Protein AF-A0A2G9ZPC0-F1 (afdb_monomer)

Solvent-accessible surface area (backbone atoms only — not comparable to full-atom values): 16181 Å² total; per-residue (Å²): 120,80,75,68,56,56,74,60,42,64,61,39,54,67,55,51,70,70,70,68,81,63,13,44,53,89,70,104,58,78,86,72,52,66,49,56,26,46,45,52,23,31,44,26,50,45,68,31,34,49,28,30,40,56,26,13,45,28,71,68,55,47,50,52,54,44,49,52,49,25,51,49,35,69,54,49,58,65,66,63,50,51,52,51,49,52,47,49,53,49,51,53,48,36,56,64,76,38,40,70,43,55,72,72,33,72,75,50,75,79,45,101,54,61,60,66,61,46,63,77,40,41,68,61,59,51,46,51,58,46,52,51,64,73,33,56,76,56,35,59,75,49,30,44,66,54,54,66,52,58,42,20,59,46,63,40,15,54,47,46,47,51,48,58,61,51,26,56,70,48,88,52,64,67,59,36,37,43,56,61,50,32,67,54,54,43,67,45,79,77,42,80,55,100,54,38,36,31,30,36,40,37,37,85,98,53,83,65,50,75,45,50,29,30,55,44,87,93,20,47,34,45,38,72,54,62,76,40,42,66,61,54,51,54,48,51,53,49,56,50,55,53,55,57,67,67,64,52,75,67,54,46,51,52,51,53,51,52,53,48,54,50,48,54,43,51,50,50,44,62,67,40,88,46,46,70,53,32,52,52,43,48,49,52,52,50,51,52,54,50,47,57,67,62,67,62,115

Secondary structure (DSSP, 8-state):
--STHHHHHHHHHHHHTTSS------SS-S---HHHHHHHHHHHHHTT-THHHHHHS-HHHHHHHHHHHHHHHHHS-HHHHHHHHHHHHHHHHHHHHTHHHHHTSGGGGGSSS-HHHHHHTHHHHHHHHHHHHHSGGG-HHHHTT--HHHHIIIIIHHHHHHHHHHHTT-SSHHHHHHHHHGGG-EEEEEEE-SSEEEEEEE-TTS--EEEEEEEETTEEEEHHHHHHHHHHHHHHHHHHHHHHT---HHHHHHHHHHHHHHHHHHHHHHH--SHHHHHHHHHHHHHHHHHHHHS--

Mean predicted aligned error: 8.62 Å

Sequence (297 aa):
MKKARFIYGSIWIIFFLLFLFVAGCSKKVPPKTADQVVKDVAQGLAAHQPQVLWGALPASYQKDIHGLVHDFAAKTDKELWNKSFALFNKVLLVLKTKKNLLMAGKMLNDAPIDAKKLSDNWDGVLGMAEVITKSELADLEKLKHLDVGKFLSGTGADLIKRLDALSKLEKDEKFATAFTQLKTVNTTVIQSQKDAATVKIEVPKEVSWEIAFVKVEEKWVPKSLADQWKTEIEKAKKELAEFSTTFTAEEKQRVLGVMTSIDGILDQMLAAKTVKELESTLGQALGMVLGMALGKG

Radius of gyration: 22.17 Å; Cα contacts (8 Å, |Δi|>4): 324; chains: 1; bounding box: 51×39×58 Å

Structure (mmCIF, N/CA/C/O backbone):
data_AF-A0A2G9ZPC0-F1
#
_entry.id   AF-A0A2G9ZPC0-F1
#
loop_
_atom_site.group_PDB
_atom_site.id
_atom_site.type_symbol
_atom_site.label_atom_id
_atom_site.label_alt_id
_atom_site.label_comp_id
_atom_site.label_asym_id
_atom_site.label_entity_id
_atom_site.label_seq_id
_atom_site.pdbx_PDB_ins_code
_atom_site.Cartn_x
_atom_site.Cartn_y
_atom_site.Cartn_z
_atom_site.occupancy
_atom_site.B_iso_or_equiv
_atom_site.auth_seq_id
_atom_site.auth_comp_id
_atom_site.auth_asym_id
_atom_site.auth_atom_id
_atom_site.pdbx_PDB_model_num
ATOM 1 N N . MET A 1 1 ? 0.842 23.922 -9.771 1.00 32.56 1 MET A N 1
ATOM 2 C CA . MET A 1 1 ? 0.981 23.263 -8.440 1.00 32.56 1 MET A CA 1
ATOM 3 C C . MET A 1 1 ? -0.204 22.394 -7.976 1.00 32.56 1 MET A C 1
ATOM 5 O O . MET A 1 1 ? 0.033 21.477 -7.202 1.00 32.56 1 MET A O 1
ATOM 9 N N . LYS A 1 2 ? -1.460 22.597 -8.421 1.00 28.55 2 LYS A N 1
ATOM 10 C CA . LYS A 1 2 ? -2.609 21.758 -7.988 1.00 28.55 2 LYS A CA 1
ATOM 11 C C . LYS A 1 2 ? -2.742 20.394 -8.699 1.00 28.55 2 LYS A C 1
ATOM 13 O O . LYS A 1 2 ? -3.321 19.483 -8.129 1.00 28.55 2 LYS A O 1
ATOM 18 N N . LYS A 1 3 ? -2.165 20.219 -9.896 1.00 30.64 3 LYS A N 1
ATOM 19 C CA . LYS A 1 3 ? -2.325 19.001 -10.725 1.00 30.64 3 LYS A CA 1
ATOM 20 C C . LYS A 1 3 ? -1.293 17.883 -10.472 1.00 30.64 3 LYS A C 1
ATOM 22 O O . LYS A 1 3 ? -1.537 16.745 -10.850 1.00 30.64 3 LYS A O 1
ATOM 27 N N . ALA A 1 4 ? -0.173 18.169 -9.800 1.00 24.25 4 ALA A N 1
ATOM 28 C CA . ALA A 1 4 ? 0.856 17.166 -9.477 1.00 24.25 4 ALA A CA 1
ATOM 29 C C . ALA A 1 4 ? 0.536 16.339 -8.213 1.00 24.25 4 ALA A C 1
ATOM 31 O O . ALA A 1 4 ? 1.099 15.267 -8.014 1.00 24.25 4 ALA A O 1
ATOM 32 N N . ARG A 1 5 ? -0.422 16.790 -7.390 1.00 27.55 5 ARG A N 1
ATOM 33 C CA . ARG A 1 5 ? -0.907 16.047 -6.214 1.00 27.55 5 ARG A CA 1
ATOM 34 C C . ARG A 1 5 ? -1.719 14.798 -6.570 1.00 27.55 5 ARG A C 1
ATOM 36 O O . ARG A 1 5 ? -1.852 13.916 -5.735 1.00 27.55 5 ARG A O 1
ATOM 43 N N . PHE A 1 6 ? -2.225 14.703 -7.797 1.00 29.56 6 PHE A N 1
ATOM 44 C CA . PHE A 1 6 ? -3.164 13.653 -8.189 1.00 29.56 6 PHE A CA 1
ATOM 45 C C . PHE A 1 6 ? -2.476 12.328 -8.552 1.00 29.56 6 PHE A C 1
ATOM 47 O O . PHE A 1 6 ? -2.961 11.268 -8.184 1.00 29.56 6 PHE A O 1
ATOM 54 N N . ILE A 1 7 ? -1.293 12.382 -9.176 1.00 27.64 7 ILE A N 1
ATOM 55 C CA . ILE A 1 7 ? -0.518 11.179 -9.544 1.00 27.64 7 ILE A CA 1
ATOM 56 C C . ILE A 1 7 ? 0.208 10.594 -8.319 1.00 27.64 7 ILE A C 1
ATOM 58 O O . ILE A 1 7 ? 0.351 9.381 -8.200 1.00 27.64 7 ILE A O 1
ATOM 62 N N . TYR A 1 8 ? 0.581 11.445 -7.357 1.00 25.97 8 TYR A N 1
ATOM 63 C CA . TYR A 1 8 ? 1.055 11.009 -6.039 1.00 25.97 8 TYR A CA 1
ATOM 64 C C . TYR A 1 8 ? -0.087 10.560 -5.109 1.00 25.97 8 TYR A C 1
ATOM 66 O O . TYR A 1 8 ? 0.150 9.762 -4.207 1.00 25.97 8 TYR A O 1
ATOM 74 N N . GLY A 1 9 ? -1.323 11.019 -5.342 1.00 24.50 9 GLY A N 1
ATOM 75 C CA . GLY A 1 9 ? -2.495 10.706 -4.518 1.00 24.50 9 GLY A CA 1
ATOM 76 C C . GLY A 1 9 ? -3.025 9.281 -4.692 1.00 24.50 9 GLY A C 1
ATOM 77 O O . GLY A 1 9 ? -3.438 8.663 -3.716 1.00 24.50 9 GLY A O 1
ATOM 78 N N . SER A 1 10 ? -2.951 8.708 -5.897 1.00 28.38 10 SER A N 1
ATOM 79 C CA . SER A 1 10 ? -3.515 7.374 -6.177 1.00 28.38 10 SER A CA 1
ATOM 80 C C . SER A 1 10 ? -2.707 6.224 -5.562 1.00 28.38 10 SER A C 1
ATOM 82 O O . SER A 1 10 ? -3.2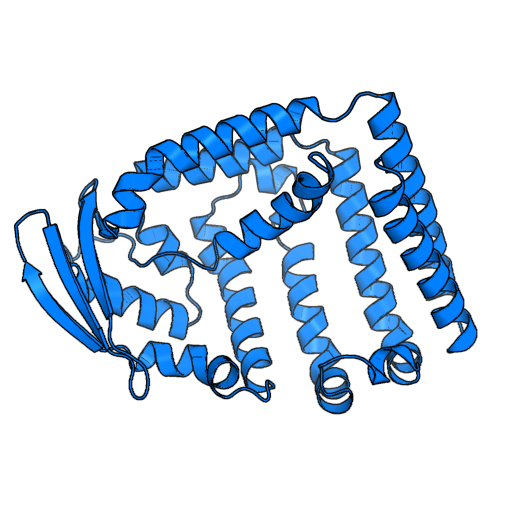78 5.223 -5.141 1.00 28.38 10 SER A O 1
ATOM 84 N N . ILE A 1 11 ? -1.382 6.377 -5.459 1.00 28.48 11 ILE A N 1
ATOM 85 C CA . ILE A 1 11 ? -0.497 5.410 -4.781 1.00 28.48 11 ILE A CA 1
ATOM 86 C C . ILE A 1 11 ? -0.555 5.608 -3.260 1.00 28.48 11 ILE A C 1
ATOM 88 O O . ILE A 1 11 ? -0.449 4.645 -2.499 1.00 28.48 11 ILE A O 1
ATOM 92 N N . TRP A 1 12 ? -0.814 6.841 -2.809 1.00 26.19 12 TRP A N 1
ATOM 93 C CA . TRP A 1 12 ? -1.047 7.125 -1.400 1.00 26.19 12 TRP A CA 1
ATOM 94 C C . TRP A 1 12 ? -2.342 6.513 -0.880 1.00 26.19 12 TRP A C 1
ATOM 96 O O . TRP A 1 12 ? -2.320 6.060 0.243 1.00 26.19 12 TRP A O 1
ATOM 106 N N . ILE A 1 13 ? -3.430 6.380 -1.644 1.00 30.58 13 ILE A N 1
ATOM 107 C CA . ILE A 1 13 ? -4.668 5.746 -1.130 1.00 30.58 13 ILE A CA 1
ATOM 108 C C . ILE A 1 13 ? -4.435 4.278 -0.713 1.00 30.58 13 ILE A C 1
ATOM 110 O O . ILE A 1 13 ? -4.971 3.833 0.301 1.00 30.58 13 ILE A O 1
ATOM 114 N N . ILE A 1 14 ? -3.560 3.554 -1.421 1.00 32.56 14 ILE A N 1
ATOM 115 C CA . ILE A 1 14 ? -3.180 2.169 -1.088 1.00 32.56 14 ILE A CA 1
ATOM 116 C C . ILE A 1 14 ? -2.245 2.125 0.138 1.00 32.56 14 ILE A C 1
ATOM 118 O O . ILE A 1 14 ? -2.363 1.227 0.969 1.00 32.56 14 ILE A O 1
ATOM 122 N N . PHE A 1 15 ? -1.362 3.120 0.298 1.00 30.48 15 PHE A N 1
ATOM 123 C CA . PHE A 1 15 ? -0.462 3.256 1.457 1.00 30.48 15 PHE A CA 1
ATOM 124 C C . PHE A 1 15 ? -1.124 3.889 2.699 1.00 30.48 15 PHE A C 1
ATOM 126 O O . PHE A 1 15 ? -0.716 3.620 3.824 1.00 30.48 15 PHE A O 1
ATOM 133 N N . PHE A 1 16 ? -2.165 4.701 2.520 1.00 30.66 16 PHE A N 1
ATOM 134 C CA . PHE A 1 16 ? -2.892 5.419 3.571 1.00 30.66 16 PHE A CA 1
ATOM 135 C C . PHE A 1 16 ? -3.957 4.524 4.212 1.00 30.66 16 PHE A C 1
ATOM 137 O O . PHE A 1 16 ? -4.174 4.605 5.418 1.00 30.66 16 PHE A O 1
ATOM 144 N N . LEU A 1 17 ? -4.514 3.567 3.452 1.00 31.84 17 LEU A N 1
ATOM 145 C CA . LEU A 1 17 ? -5.275 2.435 4.005 1.00 31.84 17 LEU A CA 1
ATOM 146 C C . LEU A 1 17 ? -4.427 1.545 4.933 1.00 31.84 17 LEU A C 1
ATOM 148 O O . LEU A 1 17 ? -4.978 0.805 5.742 1.00 31.84 17 LEU A O 1
ATOM 152 N N . LEU A 1 18 ? -3.096 1.638 4.843 1.00 31.91 18 LEU A N 1
ATOM 153 C CA . LEU A 1 18 ? -2.143 0.908 5.678 1.00 31.91 18 LEU A CA 1
ATOM 154 C C . LEU A 1 18 ? -1.808 1.635 6.993 1.00 31.91 18 LEU A C 1
ATOM 156 O O . LEU A 1 18 ? -1.194 1.023 7.863 1.00 31.91 18 LEU A O 1
ATOM 160 N N . PHE A 1 19 ? -2.211 2.904 7.168 1.00 32.91 19 PHE A N 1
ATOM 161 C CA . PHE A 1 19 ? -1.750 3.724 8.297 1.00 32.91 19 PHE A CA 1
ATOM 162 C C . PHE A 1 19 ? -2.791 4.095 9.352 1.00 32.91 19 PHE A C 1
ATOM 164 O O . PHE A 1 19 ? -2.428 4.734 10.337 1.00 32.91 19 PHE A O 1
ATOM 171 N N . LEU A 1 20 ? -4.057 3.691 9.236 1.00 34.31 20 LEU A N 1
ATOM 172 C CA . LEU A 1 20 ? -5.046 4.076 10.240 1.00 34.31 20 LEU A CA 1
ATOM 173 C C . LEU A 1 20 ? -6.111 3.003 10.508 1.00 34.31 20 LEU A C 1
ATOM 175 O O . LEU A 1 20 ? -6.934 2.672 9.662 1.00 34.31 20 LEU A O 1
ATOM 179 N N . PHE A 1 21 ? -6.122 2.604 11.784 1.00 40.12 21 PHE A N 1
ATOM 180 C CA . PHE A 1 21 ? -7.234 2.073 12.574 1.00 40.12 21 PHE A CA 1
ATOM 181 C C . PHE A 1 21 ? -7.518 0.576 12.626 1.00 40.12 21 PHE A C 1
ATOM 183 O O . PHE A 1 21 ? -7.238 -0.209 11.739 1.00 40.12 21 PHE A O 1
ATOM 190 N N . VAL A 1 22 ? -8.072 0.236 13.789 1.00 41.75 22 VAL A N 1
ATOM 191 C CA . VAL A 1 22 ? -8.018 -1.011 14.540 1.00 41.75 22 VAL A CA 1
ATOM 192 C C . VAL A 1 22 ? -9.460 -1.537 14.705 1.00 41.75 22 VAL A C 1
ATOM 194 O O . VAL A 1 22 ? -10.247 -0.920 15.409 1.00 41.75 22 VAL A O 1
ATOM 197 N N . ALA A 1 23 ? -9.771 -2.668 14.049 1.00 40.97 23 ALA A N 1
ATOM 198 C CA . ALA A 1 23 ? -10.253 -3.948 14.632 1.00 40.97 23 ALA A CA 1
ATOM 199 C C . ALA A 1 23 ? -11.648 -4.605 14.544 1.00 40.97 23 ALA A C 1
ATOM 201 O O . ALA A 1 23 ? -12.621 -4.141 15.119 1.00 40.97 23 ALA A O 1
ATOM 202 N N . GLY A 1 24 ? -11.660 -5.799 13.895 1.00 34.53 24 GLY A N 1
ATOM 203 C CA . GLY A 1 24 ? -12.395 -7.041 14.217 1.00 34.53 24 GLY A CA 1
ATOM 204 C C . GLY A 1 24 ? -13.731 -7.429 13.529 1.00 34.53 24 GLY A C 1
ATOM 205 O O . GLY A 1 24 ? -14.790 -6.944 13.926 1.00 34.53 24 GLY A O 1
ATOM 206 N N . CYS A 1 25 ? -13.732 -8.449 12.630 1.00 43.72 25 CYS A N 1
ATOM 207 C CA . CYS A 1 25 ? -14.951 -9.078 12.031 1.00 43.72 25 CYS A CA 1
ATOM 208 C C . CYS A 1 25 ? -15.668 -10.073 12.933 1.00 43.72 25 CYS A C 1
ATOM 210 O O . CYS A 1 25 ? -15.124 -10.594 13.902 1.00 43.72 25 CYS A O 1
ATOM 212 N N . SER A 1 26 ? -16.902 -10.353 12.508 1.00 38.22 26 SER A N 1
ATOM 213 C CA . SER A 1 26 ? -17.937 -11.189 13.105 1.00 38.22 26 SER A CA 1
ATOM 214 C C . SER A 1 26 ? -17.804 -12.688 12.796 1.00 38.22 26 SER A C 1
ATOM 216 O O . SER A 1 26 ? -17.763 -13.091 11.638 1.00 38.22 26 SER A O 1
ATOM 218 N N . LYS A 1 27 ? -17.910 -13.504 13.847 1.00 31.89 27 LYS A N 1
ATOM 219 C CA . LYS A 1 27 ? -18.828 -14.658 13.985 1.00 31.89 27 LYS A CA 1
ATOM 220 C C . LYS A 1 27 ? -19.353 -14.607 15.427 1.00 31.89 27 LYS A C 1
ATOM 222 O O . LYS A 1 27 ? -18.673 -14.012 16.253 1.00 31.89 27 LYS A O 1
ATOM 227 N N . LYS A 1 28 ? -20.559 -15.129 15.709 1.00 39.34 28 LYS A N 1
ATOM 228 C CA . LYS A 1 28 ? -21.269 -15.014 17.007 1.00 39.34 28 LYS A CA 1
ATOM 229 C C . LYS A 1 28 ? -20.369 -15.401 18.192 1.00 39.34 28 LYS A C 1
ATOM 231 O O . LYS A 1 28 ? -20.260 -16.561 18.564 1.00 39.34 28 LYS A O 1
ATOM 236 N N . VAL A 1 29 ? -19.732 -14.385 18.742 1.00 38.78 29 VAL A N 1
ATOM 237 C CA . VAL A 1 29 ? -18.889 -14.341 19.931 1.00 38.78 29 VAL A CA 1
ATOM 238 C C . VAL A 1 29 ? -19.564 -13.274 20.801 1.00 38.78 29 VAL A C 1
ATOM 240 O O . VAL A 1 29 ? -20.155 -12.349 20.225 1.00 38.78 29 VAL A O 1
ATOM 243 N N . PRO A 1 30 ? -19.554 -13.394 22.142 1.00 45.75 30 PRO A N 1
ATOM 244 C CA . PRO A 1 30 ? -20.021 -12.327 23.022 1.00 45.75 30 PRO A CA 1
ATOM 245 C C . PRO A 1 30 ? -19.537 -10.960 22.513 1.00 45.75 30 PRO A C 1
ATOM 247 O O . PRO A 1 30 ? -18.413 -10.893 22.001 1.00 45.75 30 PRO A O 1
ATOM 250 N N . PRO A 1 31 ? -20.362 -9.897 22.588 1.00 59.62 31 PRO A N 1
ATOM 251 C CA . PRO A 1 31 ? -19.990 -8.595 22.048 1.00 59.62 31 PRO A CA 1
ATOM 252 C C . PRO A 1 31 ? -18.630 -8.201 22.618 1.00 59.62 31 PRO A C 1
ATOM 254 O O . PRO A 1 31 ? -18.466 -8.076 23.831 1.00 59.62 31 PRO A O 1
ATOM 257 N N . LYS A 1 32 ? -17.633 -8.100 21.734 1.00 76.06 32 LYS A N 1
ATOM 258 C CA . LYS A 1 32 ? -16.259 -7.812 22.141 1.00 76.06 32 LYS A CA 1
ATOM 259 C C . LYS A 1 32 ? -16.228 -6.437 22.796 1.00 76.06 32 LYS A C 1
ATOM 261 O O . LYS A 1 32 ? -16.924 -5.526 22.353 1.00 76.06 32 LYS A O 1
ATOM 266 N N . THR A 1 33 ? -15.427 -6.280 23.838 1.00 87.38 33 THR A N 1
ATOM 267 C CA . THR A 1 33 ? -15.098 -4.969 24.402 1.00 87.38 33 THR A CA 1
ATOM 268 C C . THR A 1 33 ? -14.127 -4.233 23.472 1.00 87.38 33 THR A C 1
ATOM 270 O O . THR A 1 33 ? -13.464 -4.854 22.636 1.00 87.38 33 THR A O 1
ATOM 273 N N . ALA A 1 34 ? -14.030 -2.907 23.600 1.00 87.06 34 ALA A N 1
ATOM 274 C CA . ALA A 1 34 ? -13.127 -2.102 22.774 1.00 87.06 34 ALA A CA 1
ATOM 275 C C . ALA A 1 34 ? -11.651 -2.524 22.924 1.00 87.06 34 ALA A C 1
ATOM 277 O O . ALA A 1 34 ? -10.895 -2.508 21.957 1.00 87.06 34 ALA A O 1
ATOM 278 N N . ASP A 1 35 ? -11.236 -2.962 24.113 1.00 88.62 35 ASP A N 1
ATOM 279 C CA . ASP A 1 35 ? -9.869 -3.421 24.363 1.00 88.62 35 ASP A CA 1
ATOM 280 C C . ASP A 1 35 ? -9.587 -4.800 23.743 1.00 88.62 35 ASP A C 1
ATOM 282 O O . ASP A 1 35 ? -8.515 -5.012 23.177 1.00 88.62 35 ASP A O 1
ATOM 286 N N . GLN A 1 36 ? -10.564 -5.715 23.761 1.00 89.81 36 GLN A N 1
ATOM 287 C CA . GLN A 1 36 ? -10.435 -7.006 23.082 1.00 89.81 36 GLN A CA 1
ATOM 288 C C . GLN A 1 36 ? -10.330 -6.820 21.567 1.00 89.81 36 GLN A C 1
ATOM 290 O O . GLN A 1 36 ? -9.541 -7.485 20.905 1.00 89.81 36 GLN A O 1
ATOM 295 N N . VAL A 1 37 ? -11.094 -5.870 21.032 1.00 87.19 37 VAL A N 1
ATOM 296 C CA . VAL A 1 37 ? -11.009 -5.427 19.642 1.00 87.19 37 VAL A CA 1
ATOM 297 C C . VAL A 1 37 ? -9.572 -4.980 19.320 1.00 87.19 37 VAL A C 1
ATOM 299 O O . VAL A 1 37 ? -8.951 -5.543 18.418 1.00 87.19 37 VAL A O 1
ATOM 302 N N . VAL A 1 38 ? -8.971 -4.090 20.118 1.00 87.69 38 VAL A N 1
ATOM 303 C CA . VAL A 1 38 ? -7.564 -3.677 19.938 1.00 87.69 38 VAL A CA 1
ATOM 304 C C . VAL A 1 38 ? -6.594 -4.863 19.927 1.00 87.69 38 VAL A C 1
ATOM 306 O O . VAL A 1 38 ? -5.775 -4.978 19.008 1.00 87.69 38 VAL A O 1
ATOM 309 N N . LYS A 1 39 ? -6.707 -5.766 20.906 1.00 89.81 39 LYS A N 1
ATOM 310 C CA . LYS A 1 39 ? -5.856 -6.962 21.006 1.00 89.81 39 LYS A CA 1
ATOM 311 C C . LYS A 1 39 ? -5.978 -7.862 19.782 1.00 89.81 39 LYS A C 1
ATOM 313 O O . LYS A 1 39 ? -4.960 -8.279 19.234 1.00 89.81 39 LYS A O 1
ATOM 318 N N . ASP A 1 40 ? -7.197 -8.122 19.321 1.00 89.19 40 ASP A N 1
ATOM 319 C CA . ASP A 1 40 ? -7.451 -9.014 18.189 1.00 89.19 40 ASP A CA 1
ATOM 320 C C . ASP A 1 40 ? -6.814 -8.503 16.893 1.00 89.19 40 ASP A C 1
ATOM 322 O O . ASP A 1 40 ? -6.314 -9.297 16.096 1.00 89.19 40 ASP A O 1
ATOM 326 N N . VAL A 1 41 ? -6.791 -7.184 16.668 1.00 86.94 41 VAL A N 1
ATOM 327 C CA . VAL A 1 41 ? -6.059 -6.625 15.521 1.00 86.94 41 VAL A CA 1
ATOM 328 C C . VAL A 1 41 ? -4.576 -6.718 15.677 1.00 86.94 41 VAL A C 1
ATOM 330 O O . VAL A 1 41 ? -3.917 -7.118 14.722 1.00 86.94 41 VAL A O 1
ATOM 333 N N . ALA A 1 42 ? -4.051 -6.332 16.836 1.00 87.12 42 ALA A N 1
ATOM 334 C CA . ALA A 1 42 ? -2.617 -6.364 17.053 1.00 87.12 42 ALA A CA 1
ATOM 335 C C . ALA A 1 42 ? -2.093 -7.790 16.818 1.00 87.12 42 ALA A C 1
ATOM 337 O O . ALA A 1 42 ? -1.164 -8.001 16.039 1.00 87.12 42 ALA A O 1
ATOM 338 N N . GLN A 1 43 ? -2.790 -8.784 17.373 1.00 91.00 43 GLN A N 1
ATOM 339 C CA . GLN A 1 43 ? -2.485 -10.199 17.182 1.00 91.00 43 GLN A CA 1
ATOM 340 C C . GLN A 1 43 ? -2.707 -10.668 15.741 1.00 91.00 43 GLN A C 1
ATOM 342 O O . GLN A 1 43 ? -1.851 -11.361 15.193 1.00 91.00 43 GLN A O 1
ATOM 347 N N . GLY A 1 44 ? -3.814 -10.283 15.101 1.00 90.75 44 GLY A N 1
ATOM 348 C CA . GLY A 1 44 ? -4.100 -10.661 13.718 1.00 90.75 44 GLY A CA 1
ATOM 349 C C . GLY A 1 44 ? -3.065 -10.115 12.735 1.00 90.75 44 GLY A C 1
ATOM 350 O O . GLY A 1 44 ? -2.543 -10.862 11.912 1.00 90.75 44 GLY A O 1
ATOM 351 N N . LEU A 1 45 ? -2.686 -8.842 12.857 1.00 88.94 45 LEU A N 1
ATOM 352 C CA . LEU A 1 45 ? -1.627 -8.237 12.045 1.00 88.94 45 LEU A CA 1
ATOM 353 C C . LEU A 1 45 ? -0.266 -8.885 12.306 1.00 88.94 45 LEU A C 1
ATOM 355 O O . LEU A 1 45 ? 0.450 -9.201 11.356 1.00 88.94 45 LEU A O 1
ATOM 359 N N . ALA A 1 46 ? 0.061 -9.165 13.569 1.00 89.00 46 ALA A N 1
ATOM 360 C CA . ALA A 1 46 ? 1.267 -9.907 13.929 1.00 89.00 46 ALA A CA 1
ATOM 361 C C . ALA A 1 46 ? 1.284 -11.353 13.397 1.00 89.00 46 ALA A C 1
ATOM 363 O O . ALA A 1 46 ? 2.352 -11.957 13.282 1.00 89.00 46 ALA A O 1
ATOM 364 N N . ALA A 1 47 ? 0.110 -11.910 13.092 1.00 94.56 47 ALA A N 1
ATOM 365 C CA . ALA A 1 47 ? -0.085 -13.211 12.459 1.00 94.56 47 ALA A CA 1
ATOM 366 C C . ALA A 1 47 ? -0.279 -13.118 10.932 1.00 94.56 47 ALA A C 1
ATOM 368 O O . ALA A 1 47 ? -0.687 -14.099 10.312 1.00 94.56 47 ALA A O 1
ATOM 369 N N . HIS A 1 48 ? 0.001 -11.955 10.330 1.00 95.00 48 HIS A N 1
ATOM 370 C CA . HIS A 1 48 ? -0.141 -11.676 8.895 1.00 95.00 48 HIS A CA 1
ATOM 371 C C . HIS A 1 48 ? -1.574 -11.845 8.361 1.00 95.00 48 HIS A C 1
ATOM 373 O O . HIS A 1 48 ? -1.779 -12.275 7.230 1.00 95.00 48 HIS A O 1
ATOM 379 N N . GLN A 1 49 ? -2.579 -11.494 9.165 1.00 95.12 49 GLN A N 1
ATOM 380 C CA . GLN A 1 49 ? -4.002 -11.622 8.835 1.00 95.12 49 GLN A CA 1
ATOM 381 C C . GLN A 1 49 ? -4.689 -10.255 8.681 1.00 95.12 49 GLN A C 1
ATOM 383 O O . GLN A 1 49 ? -5.563 -9.932 9.481 1.00 95.12 49 GLN A O 1
ATOM 388 N N . PRO A 1 50 ? -4.368 -9.419 7.678 1.00 92.06 50 PRO A N 1
ATOM 389 C CA . PRO A 1 50 ? -4.917 -8.059 7.587 1.00 92.06 50 PRO A CA 1
ATOM 390 C C . PRO A 1 50 ? -6.438 -7.978 7.445 1.00 92.06 50 PRO A C 1
ATOM 392 O O . PRO A 1 50 ? -7.026 -6.942 7.747 1.00 92.06 50 PRO A O 1
ATOM 395 N N . GLN A 1 51 ? -7.113 -9.061 7.057 1.00 92.62 51 GLN A N 1
ATOM 396 C CA . GLN A 1 51 ? -8.574 -9.133 7.039 1.00 92.62 51 GLN A CA 1
ATOM 397 C C . GLN A 1 51 ? -9.217 -8.893 8.416 1.00 92.62 51 GLN A C 1
ATOM 399 O O . GLN A 1 51 ? -10.405 -8.572 8.482 1.00 92.62 51 GLN A O 1
ATOM 404 N N . VAL A 1 52 ? -8.461 -9.000 9.520 1.00 88.44 52 VAL A N 1
ATOM 405 C CA . VAL A 1 52 ? -8.960 -8.593 10.843 1.00 88.44 52 VAL A CA 1
ATOM 406 C C . VAL A 1 52 ? -9.322 -7.105 10.891 1.00 88.44 52 VAL A C 1
ATOM 408 O O . VAL A 1 52 ? -10.244 -6.742 11.622 1.00 88.44 52 VAL A O 1
ATOM 411 N N . LEU A 1 53 ? -8.659 -6.260 10.087 1.00 85.19 53 LEU A N 1
ATOM 412 C CA . LEU A 1 53 ? -8.967 -4.834 9.941 1.00 85.19 53 LEU A CA 1
ATOM 413 C C . LEU A 1 53 ? -10.259 -4.628 9.169 1.00 85.19 53 LEU A C 1
ATOM 415 O O . LEU A 1 53 ? -11.145 -3.936 9.645 1.00 85.19 53 LEU A O 1
ATOM 419 N N . TRP A 1 54 ? -10.401 -5.279 8.013 1.00 92.06 54 TRP A N 1
ATOM 420 C CA . TRP A 1 54 ? -11.642 -5.226 7.237 1.00 92.06 54 TRP A CA 1
ATOM 421 C C . TRP A 1 54 ? -12.839 -5.586 8.094 1.00 92.06 54 TRP A C 1
ATOM 423 O O . TRP A 1 54 ? -13.873 -4.924 8.112 1.00 92.06 54 TRP A O 1
ATOM 433 N N . GLY A 1 55 ? -12.638 -6.635 8.873 1.00 89.81 55 GLY A N 1
ATOM 434 C CA . GLY A 1 55 ? -13.648 -7.122 9.749 1.00 89.81 55 GLY A CA 1
ATOM 435 C C . GLY A 1 55 ? -14.150 -6.141 10.793 1.00 89.81 55 GLY A C 1
ATOM 436 O O . GLY A 1 55 ? -15.312 -6.209 11.197 1.00 89.81 55 GLY A O 1
ATOM 437 N N . ALA A 1 56 ? -13.259 -5.262 11.240 1.00 87.81 56 ALA A N 1
ATOM 438 C CA . ALA A 1 56 ? -13.540 -4.233 12.229 1.00 87.81 56 ALA A CA 1
ATOM 439 C C . ALA A 1 56 ? -14.721 -3.383 11.907 1.00 87.81 56 ALA A C 1
ATOM 441 O O . ALA A 1 56 ? -15.424 -2.888 12.783 1.00 87.81 56 ALA A O 1
ATOM 442 N N . LEU A 1 57 ? -14.828 -3.144 10.615 1.00 90.62 57 LEU A N 1
ATOM 443 C CA . LEU A 1 57 ? -15.581 -2.045 10.125 1.00 90.62 57 LEU A CA 1
ATOM 444 C C . LEU A 1 57 ? -17.065 -2.395 10.253 1.00 90.62 57 LEU A C 1
ATOM 446 O O . LEU A 1 57 ? -17.459 -3.542 9.997 1.00 90.62 57 LEU A O 1
ATOM 450 N N . PRO A 1 58 ? -17.887 -1.412 10.646 1.00 95.94 58 PRO A N 1
ATOM 451 C CA . PRO A 1 58 ? -19.325 -1.458 10.444 1.00 95.94 58 PRO A CA 1
ATOM 452 C C . PRO A 1 58 ? -19.664 -1.911 9.020 1.00 95.94 58 PRO A C 1
ATOM 454 O O . PRO A 1 58 ? -18.912 -1.655 8.073 1.00 95.94 58 PRO A O 1
ATOM 457 N N . ALA A 1 59 ? -20.810 -2.560 8.845 1.00 96.88 59 ALA A N 1
ATOM 458 C CA . ALA A 1 59 ? -21.245 -3.021 7.532 1.00 96.88 59 ALA A CA 1
ATOM 459 C C . ALA A 1 59 ? -21.428 -1.843 6.559 1.00 96.88 59 ALA A C 1
ATOM 461 O O . ALA A 1 59 ? -21.095 -1.965 5.378 1.00 96.88 59 ALA A O 1
ATOM 462 N N . SER A 1 60 ? -21.887 -0.686 7.048 1.00 97.12 60 SER A N 1
ATOM 463 C CA . SER A 1 60 ? -21.932 0.545 6.246 1.00 97.12 60 SER A CA 1
ATOM 464 C C . SER A 1 60 ? -20.551 0.993 5.771 1.00 97.12 60 SER A C 1
ATOM 466 O O . SER A 1 60 ? -20.400 1.366 4.610 1.00 97.12 60 SER A O 1
ATOM 468 N N . TYR A 1 61 ? -19.528 0.890 6.619 1.00 97.25 61 TYR A N 1
ATOM 469 C CA . TYR A 1 61 ? -18.170 1.333 6.298 1.00 97.25 61 TYR A CA 1
ATOM 470 C C . TYR A 1 61 ? -17.525 0.396 5.272 1.00 97.25 61 TYR A C 1
ATOM 472 O O . TYR A 1 61 ? -16.907 0.838 4.305 1.00 97.25 61 TYR A O 1
ATOM 480 N N . GLN A 1 62 ? -17.738 -0.913 5.433 1.00 96.50 62 GLN A N 1
ATOM 481 C CA . GLN A 1 62 ? -17.352 -1.910 4.434 1.00 96.50 62 GLN A CA 1
ATOM 482 C C . GLN A 1 62 ? -18.018 -1.627 3.082 1.00 96.50 62 GLN A C 1
ATOM 484 O O . GLN A 1 62 ? -17.352 -1.612 2.047 1.00 96.50 62 GLN A O 1
ATOM 489 N N . LYS A 1 63 ? -19.325 -1.341 3.086 1.00 97.50 63 LYS A N 1
ATOM 490 C CA . LYS A 1 63 ? -20.070 -1.001 1.870 1.00 97.50 63 LYS A CA 1
ATOM 491 C C . LYS A 1 63 ? -19.522 0.256 1.191 1.00 97.50 63 LYS A C 1
ATOM 493 O O . LYS A 1 63 ? -19.400 0.263 -0.031 1.00 97.50 63 LYS A O 1
ATOM 498 N N . ASP A 1 64 ? -19.183 1.292 1.955 1.00 96.88 64 ASP A N 1
ATOM 499 C CA . ASP A 1 64 ? -18.587 2.516 1.412 1.00 96.88 64 ASP A CA 1
ATOM 500 C C . ASP A 1 64 ? -17.239 2.243 0.729 1.00 96.88 64 ASP A C 1
ATOM 502 O O . ASP A 1 64 ? -17.030 2.695 -0.397 1.00 96.88 64 ASP A O 1
ATOM 506 N N . ILE A 1 65 ? -16.348 1.465 1.358 1.00 95.75 65 ILE A N 1
ATOM 507 C CA . ILE A 1 65 ? -15.052 1.108 0.757 1.00 95.75 65 ILE A CA 1
ATOM 508 C C . ILE A 1 65 ? -15.242 0.252 -0.501 1.00 95.75 65 ILE A C 1
ATOM 510 O O . ILE A 1 65 ? -14.600 0.520 -1.515 1.00 95.75 65 ILE A O 1
ATOM 514 N N . HIS A 1 66 ? -16.112 -0.767 -0.465 1.00 94.56 66 HIS A N 1
ATOM 515 C CA . HIS A 1 66 ? -16.425 -1.572 -1.656 1.00 94.56 66 HIS A CA 1
ATOM 516 C C . HIS A 1 66 ? -16.929 -0.694 -2.796 1.00 94.56 66 HIS A C 1
ATOM 518 O O . HIS A 1 66 ? -16.404 -0.787 -3.902 1.00 94.56 66 HIS A O 1
ATOM 524 N N . GLY A 1 67 ? -17.873 0.205 -2.504 1.00 94.31 67 GLY A N 1
ATOM 525 C CA . GLY A 1 67 ? -18.389 1.160 -3.478 1.00 94.31 67 GLY A CA 1
ATOM 526 C C . GLY A 1 67 ? -17.280 2.007 -4.100 1.00 94.31 67 GLY A C 1
ATOM 527 O O . GLY A 1 67 ? -17.192 2.080 -5.317 1.00 94.31 67 GLY A O 1
ATOM 528 N N . LEU A 1 68 ? -16.378 2.569 -3.288 1.00 94.06 68 LEU A N 1
ATOM 529 C CA . LEU A 1 68 ? -15.244 3.359 -3.786 1.00 94.06 68 LEU A CA 1
ATOM 530 C C . LEU A 1 68 ? -14.314 2.559 -4.710 1.00 94.06 68 LEU A C 1
ATOM 532 O O . LEU A 1 68 ? -13.917 3.060 -5.762 1.00 94.06 68 LEU A O 1
ATOM 536 N N . VAL A 1 69 ? -13.964 1.325 -4.334 1.00 92.50 69 VAL A N 1
ATOM 537 C CA . VAL A 1 69 ? -13.080 0.463 -5.137 1.00 92.50 69 VAL A CA 1
ATOM 538 C C . VAL A 1 69 ? -13.743 0.085 -6.462 1.00 92.50 69 VAL A C 1
ATOM 540 O O . VAL A 1 69 ? -13.113 0.181 -7.518 1.00 92.50 69 VAL A O 1
ATOM 543 N N . HIS A 1 70 ? -15.016 -0.314 -6.427 1.00 94.62 70 HIS A N 1
ATOM 544 C CA . HIS A 1 70 ? -15.761 -0.699 -7.627 1.00 94.62 70 HIS A CA 1
ATOM 545 C C . HIS A 1 70 ? -16.001 0.499 -8.546 1.00 94.62 70 HIS A C 1
ATOM 547 O O . HIS A 1 70 ? -15.789 0.385 -9.753 1.00 94.62 70 HIS A O 1
ATOM 553 N N . ASP A 1 71 ? -16.346 1.662 -7.989 1.00 90.94 71 ASP A N 1
ATOM 554 C CA . ASP A 1 71 ? -16.507 2.906 -8.745 1.00 90.94 71 ASP A CA 1
ATOM 555 C C . ASP A 1 71 ? -15.193 3.315 -9.419 1.00 90.94 71 ASP A C 1
ATOM 557 O O . ASP A 1 71 ? -15.195 3.734 -10.578 1.00 90.94 71 ASP A O 1
ATOM 561 N N . PHE A 1 72 ? -14.058 3.168 -8.727 1.00 90.81 72 PHE A N 1
ATOM 562 C CA . PHE A 1 72 ? -12.743 3.434 -9.305 1.00 90.81 72 PHE A CA 1
ATOM 563 C C . PHE A 1 72 ? -12.452 2.528 -10.493 1.00 90.81 72 PHE A C 1
ATOM 565 O O . PHE A 1 72 ? -12.083 3.012 -11.566 1.00 90.81 72 PHE A O 1
ATOM 572 N N . ALA A 1 73 ? -12.678 1.229 -10.335 1.00 90.75 73 ALA A N 1
ATOM 573 C CA . ALA A 1 73 ? -12.476 0.268 -11.405 1.00 90.75 73 ALA A CA 1
ATOM 574 C C . ALA A 1 73 ? -13.408 0.528 -12.601 1.00 90.75 73 ALA A C 1
ATOM 576 O O . ALA A 1 73 ? -12.990 0.434 -13.753 1.00 90.75 73 ALA A O 1
ATOM 577 N N . ALA A 1 74 ? -14.666 0.896 -12.344 1.00 91.00 74 ALA A N 1
ATOM 578 C CA . ALA A 1 74 ? -15.641 1.204 -13.386 1.00 91.00 74 ALA A CA 1
ATOM 579 C C . ALA A 1 74 ? -15.273 2.464 -14.185 1.00 91.00 74 ALA A C 1
ATOM 581 O O . ALA A 1 74 ? -15.535 2.535 -15.384 1.00 91.00 74 ALA A O 1
ATOM 582 N N . LYS A 1 75 ? -14.656 3.446 -13.524 1.00 88.50 75 LYS A N 1
ATOM 583 C CA . LYS A 1 75 ? -14.262 4.737 -14.107 1.00 88.50 75 LYS A CA 1
ATOM 584 C C . LYS A 1 75 ? -12.880 4.738 -14.752 1.00 88.50 75 LYS A C 1
ATOM 586 O O . LYS A 1 75 ? -12.509 5.714 -15.401 1.00 88.50 75 LYS A O 1
ATOM 591 N N . THR A 1 76 ? -12.103 3.683 -14.552 1.00 88.12 76 THR A N 1
ATOM 592 C CA . THR A 1 76 ? -10.748 3.581 -15.085 1.00 88.12 76 THR A CA 1
ATOM 593 C C . THR A 1 76 ? -10.777 3.146 -16.548 1.00 88.12 76 THR A C 1
ATOM 595 O O . THR A 1 76 ? -11.439 2.175 -16.916 1.00 88.12 76 THR A O 1
ATOM 598 N N . ASP A 1 77 ? -10.023 3.846 -17.398 1.00 90.31 77 ASP A N 1
ATOM 599 C CA . ASP A 1 77 ? -9.865 3.462 -18.799 1.00 90.31 77 ASP A CA 1
ATOM 600 C C . ASP A 1 77 ? -9.077 2.148 -18.910 1.00 90.31 77 ASP A C 1
ATOM 602 O O . ASP A 1 77 ? -7.939 2.029 -18.448 1.00 90.31 77 ASP A O 1
ATOM 606 N N . LYS A 1 78 ? -9.700 1.153 -19.545 1.00 91.69 78 LYS A N 1
ATOM 607 C CA . LYS A 1 78 ? -9.167 -0.208 -19.656 1.00 91.69 78 LYS A CA 1
ATOM 608 C C . LYS A 1 78 ? -7.834 -0.274 -20.392 1.00 91.69 78 LYS A C 1
ATOM 610 O O . LYS A 1 78 ? -6.973 -1.071 -20.031 1.00 91.69 78 LYS A O 1
ATOM 615 N N . GLU A 1 79 ? -7.660 0.543 -21.424 1.00 92.38 79 GLU A N 1
ATOM 616 C CA . GLU A 1 79 ? -6.441 0.548 -22.225 1.00 92.38 79 GLU A CA 1
ATOM 617 C C . GLU A 1 79 ? -5.273 1.121 -21.419 1.00 92.38 79 GLU A C 1
ATOM 619 O O . GLU A 1 79 ? -4.218 0.491 -21.337 1.00 92.38 79 GLU A O 1
ATOM 624 N N . LEU A 1 80 ? -5.485 2.260 -20.749 1.00 90.56 80 LEU A N 1
ATOM 625 C CA . LEU A 1 80 ? -4.494 2.858 -19.854 1.00 90.56 80 LEU A CA 1
ATOM 626 C C . LEU A 1 80 ? -4.135 1.920 -18.694 1.00 90.56 80 LEU A C 1
ATOM 628 O O . LEU A 1 80 ? -2.952 1.764 -18.387 1.00 90.56 80 LEU A O 1
ATOM 632 N N . TRP A 1 81 ? -5.124 1.255 -18.088 1.00 92.25 81 TRP A N 1
ATOM 633 C CA . TRP A 1 81 ? -4.891 0.287 -17.012 1.00 92.25 81 TRP A CA 1
ATOM 634 C C . TRP A 1 81 ? -4.029 -0.882 -17.476 1.00 92.25 81 TRP A C 1
ATOM 636 O O . TRP A 1 81 ? -2.965 -1.137 -16.912 1.00 92.25 81 TRP A O 1
ATOM 646 N N . ASN A 1 82 ? -4.435 -1.543 -18.559 1.00 93.50 82 ASN A N 1
ATOM 647 C CA . ASN A 1 82 ? -3.719 -2.698 -19.086 1.00 93.50 82 ASN A CA 1
ATOM 648 C C . ASN A 1 82 ? -2.293 -2.328 -19.502 1.00 93.50 82 ASN A C 1
ATOM 650 O O . ASN A 1 82 ? -1.346 -3.047 -19.183 1.00 93.50 82 ASN A O 1
ATOM 654 N N . LYS A 1 83 ? -2.120 -1.178 -20.164 1.00 92.88 83 LYS A N 1
ATOM 655 C CA . LYS A 1 83 ? -0.800 -0.690 -20.570 1.00 92.88 83 LYS A CA 1
ATOM 656 C C . LYS A 1 83 ? 0.082 -0.360 -19.367 1.00 92.88 83 LYS A C 1
ATOM 658 O O . LYS A 1 83 ? 1.275 -0.649 -19.400 1.00 92.88 83 LYS A O 1
ATOM 663 N N . SER A 1 84 ? -0.489 0.173 -18.286 1.00 91.75 84 SER A N 1
ATOM 664 C CA . SER A 1 84 ? 0.249 0.445 -17.048 1.00 91.75 84 SER A CA 1
ATOM 665 C C . SER A 1 84 ? 0.778 -0.834 -16.389 1.00 91.75 84 SER A C 1
ATOM 667 O O . SER A 1 84 ? 1.955 -0.891 -16.032 1.00 91.75 84 SER A O 1
ATOM 669 N N . PHE A 1 85 ? -0.032 -1.897 -16.317 1.00 92.06 85 PHE A N 1
ATOM 670 C CA . PHE A 1 85 ? 0.404 -3.186 -15.770 1.00 92.06 85 PHE A CA 1
ATOM 671 C C . PHE A 1 85 ? 1.365 -3.924 -16.705 1.00 92.06 85 PHE A C 1
ATOM 673 O O . PHE A 1 85 ? 2.285 -4.589 -16.228 1.00 92.06 85 PHE A O 1
ATOM 680 N N . ALA A 1 86 ? 1.216 -3.776 -18.024 1.00 94.50 86 ALA A N 1
ATOM 681 C CA . ALA A 1 86 ? 2.187 -4.289 -18.989 1.00 94.50 86 ALA A CA 1
ATOM 682 C C . ALA A 1 86 ? 3.566 -3.638 -18.789 1.00 94.50 86 ALA A C 1
ATOM 684 O O . ALA A 1 86 ? 4.567 -4.343 -18.654 1.00 94.50 86 ALA A O 1
ATOM 685 N N . LEU A 1 87 ? 3.609 -2.306 -18.669 1.00 93.56 87 LEU A N 1
ATOM 686 C CA . LEU A 1 87 ? 4.834 -1.568 -18.361 1.00 93.56 87 LEU A CA 1
ATOM 687 C C . LEU A 1 87 ? 5.428 -1.985 -17.018 1.00 93.56 87 LEU A C 1
ATOM 689 O O . LEU A 1 87 ? 6.626 -2.239 -16.932 1.00 93.56 87 LEU A O 1
ATOM 693 N N . PHE A 1 88 ? 4.606 -2.102 -15.975 1.00 92.56 88 PHE A N 1
ATOM 694 C CA . PHE A 1 88 ? 5.080 -2.507 -14.656 1.00 92.56 88 PHE A CA 1
ATOM 695 C C . PHE A 1 88 ? 5.676 -3.925 -14.677 1.00 92.56 88 PHE A C 1
ATOM 697 O O . PHE A 1 88 ? 6.764 -4.147 -14.150 1.00 92.56 88 PHE A O 1
ATOM 704 N N . ASN A 1 89 ? 5.040 -4.878 -15.367 1.00 94.75 89 ASN A N 1
ATOM 705 C CA . ASN A 1 89 ? 5.603 -6.216 -15.574 1.00 94.75 89 ASN A CA 1
ATOM 706 C C . ASN A 1 89 ? 6.934 -6.179 -16.338 1.00 94.75 89 ASN A C 1
ATOM 708 O O . ASN A 1 89 ? 7.856 -6.928 -16.010 1.00 94.75 89 ASN A O 1
ATOM 712 N N . LYS A 1 90 ? 7.068 -5.288 -17.323 1.00 96.06 90 LYS A N 1
ATOM 713 C CA . LYS A 1 90 ? 8.316 -5.103 -18.069 1.00 96.06 90 LYS A CA 1
ATOM 714 C C . LYS A 1 90 ? 9.417 -4.479 -17.207 1.00 96.06 90 LYS A C 1
ATOM 716 O O . LYS A 1 90 ? 10.559 -4.923 -17.281 1.00 96.06 90 LYS A O 1
ATOM 721 N N . VAL A 1 91 ? 9.081 -3.543 -16.316 1.00 94.12 91 VAL A N 1
ATOM 722 C CA . VAL A 1 91 ? 10.004 -3.042 -15.281 1.00 94.12 91 VAL A CA 1
ATOM 723 C C . VAL A 1 91 ? 10.482 -4.193 -14.396 1.00 94.12 91 VAL A C 1
ATOM 725 O O . VAL A 1 91 ? 11.686 -4.342 -14.200 1.00 94.12 91 VAL A O 1
ATOM 728 N N . LEU A 1 92 ? 9.583 -5.064 -13.921 1.00 94.44 92 LEU A N 1
ATOM 729 C CA . LEU A 1 92 ? 9.984 -6.246 -13.147 1.00 94.44 92 LEU A CA 1
ATOM 730 C C . LEU A 1 92 ? 10.902 -7.174 -13.944 1.00 94.44 92 LEU A C 1
ATOM 732 O O . LEU A 1 92 ? 11.867 -7.700 -13.393 1.00 94.44 92 LEU A O 1
ATOM 736 N N . LEU A 1 93 ? 10.645 -7.356 -15.240 1.00 96.12 93 LEU A N 1
ATOM 737 C CA . LEU A 1 93 ? 11.512 -8.143 -16.112 1.00 96.12 93 LEU A CA 1
ATOM 738 C C . LEU A 1 93 ? 12.908 -7.518 -16.249 1.00 96.12 93 LEU A C 1
ATOM 740 O O . LEU A 1 93 ? 13.898 -8.249 -16.175 1.00 96.12 93 LEU A O 1
ATOM 744 N N . VAL A 1 94 ? 13.006 -6.192 -16.394 1.00 95.19 94 VAL A N 1
ATOM 745 C CA . VAL A 1 94 ? 14.288 -5.465 -16.390 1.00 95.19 94 VAL A CA 1
ATOM 746 C C . VAL A 1 94 ? 15.013 -5.688 -15.069 1.00 95.19 94 VAL A C 1
ATOM 748 O O . VAL A 1 94 ? 16.157 -6.133 -15.080 1.00 95.19 94 VAL A O 1
ATOM 751 N N . LEU A 1 95 ? 14.350 -5.452 -13.933 1.00 93.94 95 LEU A N 1
ATOM 752 C CA . LEU A 1 95 ? 14.956 -5.596 -12.607 1.00 93.94 95 LEU A CA 1
ATOM 753 C C . LEU A 1 95 ? 15.458 -7.026 -12.345 1.00 93.94 95 LEU A C 1
ATOM 755 O O . LEU A 1 95 ? 16.528 -7.213 -11.766 1.00 93.94 95 LEU A O 1
ATOM 759 N N . LYS A 1 96 ? 14.732 -8.046 -12.816 1.00 95.00 96 LYS A N 1
ATOM 760 C CA . LYS A 1 96 ? 15.168 -9.451 -12.756 1.00 95.00 96 LYS A CA 1
ATOM 761 C C . LYS A 1 96 ? 16.376 -9.716 -13.643 1.00 95.00 96 LYS A C 1
ATOM 763 O O . LYS A 1 96 ? 17.402 -10.203 -13.183 1.00 95.00 96 LYS A O 1
ATOM 768 N N . THR A 1 97 ? 16.253 -9.383 -14.924 1.00 96.31 97 THR A N 1
ATOM 769 C CA . THR A 1 97 ? 17.225 -9.762 -15.961 1.00 96.31 97 THR A CA 1
ATOM 770 C C . THR A 1 97 ? 18.524 -8.971 -15.839 1.00 96.31 97 THR A C 1
ATOM 772 O O . THR A 1 97 ? 19.594 -9.455 -16.200 1.00 96.31 97 THR A O 1
ATOM 775 N N . LYS A 1 98 ? 18.441 -7.737 -15.335 1.00 94.62 98 LYS A N 1
ATOM 776 C CA . LYS A 1 98 ? 19.558 -6.793 -15.258 1.00 94.62 98 LYS A CA 1
ATOM 777 C C . LYS A 1 98 ? 20.080 -6.590 -13.845 1.00 94.62 98 LYS A C 1
ATOM 779 O O . LYS A 1 98 ? 20.905 -5.701 -13.662 1.00 94.62 98 LYS A O 1
ATOM 784 N N . LYS A 1 99 ? 19.699 -7.442 -12.880 1.00 92.38 99 LYS A N 1
ATOM 785 C CA . LYS A 1 99 ? 20.196 -7.402 -11.491 1.00 92.38 99 LYS A CA 1
ATOM 786 C C . LYS A 1 99 ? 21.705 -7.159 -11.436 1.00 92.38 99 LYS A C 1
ATOM 788 O O . LYS A 1 99 ? 22.138 -6.198 -10.820 1.00 92.38 99 LYS A O 1
ATOM 793 N N . ASN A 1 100 ? 22.500 -7.972 -12.132 1.00 91.50 100 ASN A N 1
ATOM 794 C CA . ASN A 1 100 ? 23.963 -7.875 -12.072 1.00 91.50 100 ASN A CA 1
ATOM 795 C C . ASN A 1 100 ? 24.496 -6.525 -12.575 1.00 91.50 100 ASN A C 1
ATOM 797 O O . ASN A 1 100 ? 25.414 -5.971 -11.980 1.00 91.50 100 ASN A O 1
ATOM 801 N N . LEU A 1 101 ? 23.908 -5.980 -13.645 1.00 92.25 101 LEU A N 1
ATOM 802 C CA . LEU A 1 101 ? 24.300 -4.671 -14.170 1.00 92.25 101 LEU A CA 1
ATOM 803 C C . LEU A 1 101 ? 23.845 -3.534 -13.245 1.00 92.25 101 LEU A C 1
ATOM 805 O O . LEU A 1 101 ? 24.600 -2.591 -13.044 1.00 92.25 101 LEU A O 1
ATOM 809 N N . LEU A 1 102 ? 22.649 -3.639 -12.655 1.00 88.81 102 LEU A N 1
ATOM 810 C CA . LEU A 1 102 ? 22.129 -2.675 -11.678 1.00 88.81 102 LEU A CA 1
ATOM 811 C C . LEU A 1 102 ? 22.984 -2.647 -10.404 1.00 88.81 102 LEU A C 1
ATOM 813 O O . LEU A 1 102 ? 23.310 -1.571 -9.917 1.00 88.81 102 LEU A O 1
ATOM 817 N N . MET A 1 103 ? 23.389 -3.819 -9.902 1.00 88.06 103 MET A N 1
ATOM 818 C CA . MET A 1 103 ? 24.228 -3.956 -8.703 1.00 88.06 103 MET A CA 1
ATOM 819 C C . MET A 1 103 ? 25.664 -3.471 -8.921 1.00 88.06 103 MET A C 1
ATOM 821 O O . MET A 1 103 ? 26.314 -3.041 -7.975 1.00 88.06 103 MET A O 1
ATOM 825 N N . ALA A 1 104 ? 26.159 -3.531 -10.158 1.00 88.50 104 ALA A N 1
ATOM 826 C CA . ALA A 1 104 ? 27.462 -2.988 -10.534 1.00 88.50 104 ALA A CA 1
ATOM 827 C C . ALA A 1 104 ? 27.421 -1.483 -10.873 1.00 88.50 104 ALA A C 1
ATOM 829 O O . ALA A 1 104 ? 28.472 -0.870 -11.070 1.00 88.50 104 ALA A O 1
ATOM 830 N N . GLY A 1 105 ? 26.224 -0.901 -10.988 1.00 82.00 105 GLY A N 1
ATOM 831 C CA . GLY A 1 105 ? 26.019 0.508 -11.301 1.00 82.00 105 GLY A CA 1
ATOM 832 C C . GLY A 1 105 ? 26.349 1.427 -10.132 1.00 82.00 105 GLY A C 1
ATOM 833 O O . GLY A 1 105 ? 26.299 1.042 -8.966 1.00 82.00 105 GLY A O 1
ATOM 834 N N . LYS A 1 106 ? 26.650 2.689 -10.442 1.00 78.06 106 LYS A N 1
ATOM 835 C CA . LYS A 1 106 ? 26.964 3.700 -9.420 1.00 78.06 106 LYS A CA 1
ATOM 836 C C . LYS A 1 106 ? 25.723 4.217 -8.701 1.00 78.06 106 LYS A C 1
ATOM 838 O O . LYS A 1 106 ? 25.840 4.761 -7.611 1.00 78.06 106 LYS A O 1
ATOM 843 N N . MET A 1 107 ? 24.542 4.023 -9.285 1.00 71.19 107 MET A N 1
ATOM 844 C CA . MET A 1 107 ? 23.284 4.574 -8.776 1.00 71.19 107 MET A CA 1
ATOM 845 C C . MET A 1 107 ? 22.901 4.062 -7.379 1.00 71.19 107 MET A C 1
ATOM 847 O O . MET A 1 107 ? 22.274 4.790 -6.615 1.00 71.19 107 MET A O 1
ATOM 851 N N . LEU A 1 108 ? 23.274 2.830 -7.022 1.00 70.69 108 LEU A N 1
ATOM 852 C CA . LEU A 1 108 ? 22.977 2.275 -5.697 1.00 70.69 108 LEU A CA 1
ATOM 853 C C . LEU A 1 108 ? 23.910 2.802 -4.601 1.00 70.69 108 LEU A C 1
ATOM 855 O O . LEU A 1 108 ? 23.580 2.666 -3.426 1.00 70.69 108 LEU A O 1
ATOM 859 N N . ASN A 1 109 ? 25.039 3.420 -4.961 1.00 72.31 109 ASN A N 1
ATOM 860 C CA . ASN A 1 109 ? 25.998 3.937 -3.982 1.00 72.31 109 ASN A CA 1
ATOM 861 C C . ASN A 1 109 ? 25.440 5.128 -3.192 1.00 72.31 109 ASN A C 1
ATOM 863 O O . ASN A 1 109 ? 25.828 5.321 -2.044 1.00 72.31 109 ASN A O 1
ATOM 867 N N . ASP A 1 110 ? 24.512 5.881 -3.787 1.00 69.50 110 ASP A N 1
ATOM 868 C CA . ASP A 1 110 ? 23.876 7.047 -3.166 1.00 69.50 110 ASP A CA 1
ATOM 869 C C . ASP A 1 110 ? 22.518 6.707 -2.516 1.00 69.50 110 ASP A C 1
ATOM 871 O O . ASP A 1 110 ? 21.837 7.585 -1.979 1.00 69.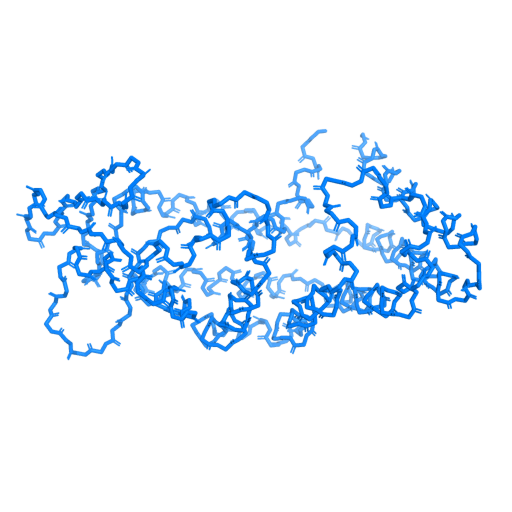50 110 ASP A O 1
ATOM 875 N N . ALA A 1 111 ? 22.084 5.440 -2.563 1.00 67.38 111 ALA A N 1
ATOM 876 C CA . ALA A 1 111 ? 20.815 5.021 -1.979 1.00 67.38 111 ALA A CA 1
ATOM 877 C C . ALA A 1 111 ? 20.933 4.872 -0.446 1.00 67.38 111 ALA A C 1
ATOM 879 O O . ALA A 1 111 ? 21.917 4.320 0.045 1.00 67.38 111 ALA A O 1
ATOM 880 N N . PRO A 1 112 ? 19.905 5.250 0.340 1.00 62.03 112 PRO A N 1
ATOM 881 C CA . PRO A 1 112 ? 19.897 5.076 1.800 1.00 62.03 112 PRO A CA 1
ATOM 882 C C . PRO A 1 112 ? 19.754 3.605 2.248 1.00 62.03 112 PRO A C 1
ATOM 884 O O . PRO A 1 112 ? 19.493 3.332 3.418 1.00 62.03 112 PRO A O 1
ATOM 887 N N . ILE A 1 113 ? 19.907 2.649 1.328 1.00 67.62 113 ILE A N 1
ATOM 888 C CA . ILE A 1 113 ? 19.725 1.214 1.544 1.00 67.62 113 ILE A CA 1
ATOM 889 C C . ILE A 1 113 ? 21.082 0.531 1.405 1.00 67.62 113 ILE A C 1
ATOM 891 O O . ILE A 1 113 ? 21.856 0.817 0.496 1.00 67.62 113 ILE A O 1
ATOM 895 N N . ASP A 1 114 ? 21.367 -0.407 2.303 1.00 76.44 114 ASP A N 1
ATOM 896 C CA . ASP A 1 114 ? 22.583 -1.210 2.242 1.00 76.44 114 ASP A CA 1
ATOM 897 C C . ASP A 1 114 ? 22.593 -2.078 0.971 1.00 76.44 114 ASP A C 1
ATOM 899 O O . ASP A 1 114 ? 21.803 -3.016 0.841 1.00 76.44 114 ASP A O 1
ATOM 903 N N . ALA A 1 115 ? 23.481 -1.753 0.026 1.00 78.69 115 ALA A N 1
ATOM 904 C CA . ALA A 1 115 ? 23.533 -2.399 -1.286 1.00 78.69 115 ALA A CA 1
ATOM 905 C C . ALA A 1 115 ? 23.748 -3.918 -1.197 1.00 78.69 115 ALA A C 1
ATOM 907 O O . ALA A 1 115 ? 23.187 -4.670 -1.996 1.00 78.69 115 ALA A O 1
ATOM 908 N N . LYS A 1 116 ? 24.507 -4.388 -0.196 1.00 82.56 116 LYS A N 1
ATOM 909 C CA . LYS A 1 116 ? 24.717 -5.821 0.025 1.00 82.56 116 LYS A CA 1
ATOM 910 C C . LYS A 1 116 ? 23.422 -6.482 0.486 1.00 82.56 116 LYS A C 1
ATOM 912 O O . LYS A 1 116 ? 22.984 -7.441 -0.142 1.00 82.56 116 LYS A O 1
ATOM 917 N N . LYS A 1 117 ? 22.759 -5.932 1.511 1.00 81.56 117 LYS A N 1
ATOM 918 C CA . LYS A 1 117 ? 21.458 -6.453 1.970 1.00 81.56 117 LYS A CA 1
ATOM 919 C C . LYS A 1 117 ? 20.408 -6.438 0.857 1.00 81.56 117 LYS A C 1
ATOM 921 O O . LYS A 1 117 ? 19.652 -7.398 0.734 1.00 81.56 117 LYS A O 1
ATOM 926 N N . LEU A 1 118 ? 20.365 -5.384 0.041 1.00 82.50 118 LEU A N 1
ATOM 927 C CA . LEU A 1 118 ? 19.454 -5.294 -1.100 1.00 82.50 118 LEU A CA 1
ATOM 928 C C . LEU A 1 118 ? 19.750 -6.371 -2.150 1.00 82.50 118 LEU A C 1
ATOM 930 O O . LEU A 1 118 ? 18.826 -7.017 -2.636 1.00 82.50 118 LEU A O 1
ATOM 934 N N . SER A 1 119 ? 21.024 -6.587 -2.484 1.00 86.25 119 SER A N 1
ATOM 935 C CA . SER A 1 119 ? 21.438 -7.629 -3.430 1.00 86.25 119 SER A CA 1
ATOM 936 C C . SER A 1 119 ? 21.071 -9.031 -2.932 1.00 86.25 119 SER A C 1
ATOM 938 O O . SER A 1 119 ? 20.496 -9.825 -3.690 1.00 86.25 119 SER A O 1
ATOM 940 N N . ASP A 1 120 ? 21.335 -9.307 -1.651 1.00 88.12 120 ASP A N 1
ATOM 941 C CA . ASP A 1 120 ? 21.051 -10.588 -0.995 1.00 88.12 120 ASP A CA 1
ATOM 942 C C . ASP A 1 120 ? 19.540 -10.878 -0.942 1.00 88.12 120 ASP A C 1
ATOM 944 O O . ASP A 1 120 ? 19.125 -12.031 -1.028 1.00 88.12 120 ASP A O 1
ATOM 948 N N . ASN A 1 121 ? 18.704 -9.836 -0.866 1.00 88.56 121 ASN A N 1
ATOM 949 C CA . ASN A 1 121 ? 17.247 -9.952 -0.727 1.00 88.56 121 ASN A CA 1
ATOM 950 C C . ASN A 1 121 ? 16.466 -9.494 -1.968 1.00 88.56 121 ASN A C 1
ATOM 952 O O . ASN A 1 121 ? 15.249 -9.304 -1.905 1.00 88.56 121 ASN A O 1
ATOM 956 N N . TRP A 1 122 ? 17.145 -9.342 -3.106 1.00 89.69 122 TRP A N 1
ATOM 957 C CA . TRP A 1 122 ? 16.570 -8.810 -4.344 1.00 89.69 122 TRP A CA 1
ATOM 958 C C . TRP A 1 122 ? 15.308 -9.555 -4.782 1.00 89.69 122 TRP A C 1
ATOM 960 O O . TRP A 1 122 ? 14.298 -8.938 -5.113 1.00 89.69 122 TRP A O 1
ATOM 970 N N . ASP A 1 123 ? 15.333 -10.886 -4.709 1.00 89.94 123 ASP A N 1
ATOM 971 C CA . ASP A 1 123 ? 14.197 -11.721 -5.102 1.00 89.94 123 ASP A CA 1
ATOM 972 C C . ASP A 1 123 ? 13.013 -11.558 -4.140 1.00 89.94 123 ASP A C 1
ATOM 974 O O . ASP A 1 123 ? 11.858 -11.620 -4.557 1.00 89.94 123 ASP A O 1
ATOM 978 N N . GLY A 1 124 ? 13.279 -11.278 -2.860 1.00 88.19 124 GLY A N 1
ATOM 979 C CA . GLY A 1 124 ? 12.250 -10.937 -1.879 1.00 88.19 124 GLY A CA 1
ATOM 980 C C . GLY A 1 124 ? 11.563 -9.610 -2.207 1.00 88.19 124 GLY A C 1
ATOM 981 O O . GLY A 1 124 ? 10.332 -9.534 -2.192 1.00 88.19 124 GLY A O 1
ATOM 982 N N . VAL A 1 125 ? 12.348 -8.592 -2.576 1.00 85.44 125 VAL A N 1
ATOM 983 C CA . VAL A 1 125 ? 11.844 -7.272 -2.991 1.00 85.44 125 VAL A CA 1
ATOM 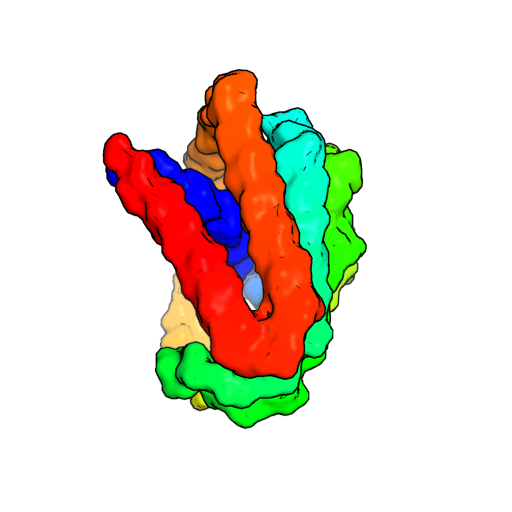984 C C . VAL A 1 125 ? 11.002 -7.383 -4.262 1.00 85.44 125 VAL A C 1
ATOM 986 O O . VAL A 1 125 ? 9.871 -6.897 -4.302 1.00 85.44 125 VAL A O 1
ATOM 989 N N . LEU A 1 126 ? 11.507 -8.080 -5.282 1.00 90.50 126 LEU A N 1
ATOM 990 C CA . LEU A 1 126 ? 10.756 -8.325 -6.515 1.00 90.50 126 LEU A CA 1
ATOM 991 C C . LEU A 1 126 ? 9.508 -9.170 -6.271 1.00 90.50 126 LEU A C 1
ATOM 993 O O . LEU A 1 126 ? 8.463 -8.908 -6.864 1.00 90.50 126 LEU A O 1
ATOM 997 N N . GLY A 1 127 ? 9.592 -10.128 -5.350 1.00 89.50 127 GLY A N 1
ATOM 998 C CA . GLY A 1 127 ? 8.474 -10.960 -4.942 1.00 89.50 127 GLY A CA 1
ATOM 999 C C . GLY A 1 127 ? 7.285 -10.151 -4.424 1.00 89.50 127 GLY A C 1
ATOM 1000 O O . GLY A 1 127 ? 6.154 -10.513 -4.725 1.00 89.50 127 GLY A O 1
ATOM 1001 N N . MET A 1 128 ? 7.496 -9.038 -3.711 1.00 88.06 128 MET A N 1
ATOM 1002 C CA . MET A 1 128 ? 6.386 -8.160 -3.305 1.00 88.06 128 MET A CA 1
ATOM 1003 C C . MET A 1 128 ? 5.685 -7.519 -4.502 1.00 88.06 128 MET A C 1
ATOM 1005 O O . MET A 1 128 ? 4.459 -7.523 -4.586 1.00 88.06 128 MET A O 1
ATOM 1009 N N . ALA A 1 129 ? 6.460 -6.978 -5.440 1.00 88.62 129 ALA A N 1
ATOM 1010 C CA . ALA A 1 129 ? 5.899 -6.334 -6.618 1.00 88.62 129 ALA A CA 1
ATOM 1011 C C . ALA A 1 129 ? 5.179 -7.345 -7.529 1.00 88.62 129 ALA A C 1
ATOM 1013 O O . ALA A 1 129 ? 4.149 -7.026 -8.120 1.00 88.62 129 ALA A O 1
ATOM 1014 N N . GLU A 1 130 ? 5.665 -8.586 -7.581 1.00 91.38 130 GLU A N 1
ATOM 1015 C CA . GLU A 1 130 ? 4.988 -9.685 -8.270 1.00 91.38 130 GLU A CA 1
ATOM 1016 C C . GLU A 1 130 ? 3.654 -10.078 -7.645 1.00 91.38 130 GLU A C 1
ATOM 1018 O O . GLU A 1 130 ? 2.739 -10.445 -8.378 1.00 91.38 130 GLU A O 1
ATOM 1023 N N . VAL A 1 131 ? 3.522 -10.026 -6.316 1.00 91.56 131 VAL A N 1
ATOM 1024 C CA . VAL A 1 131 ? 2.229 -10.286 -5.666 1.00 91.56 131 VAL A CA 1
ATOM 1025 C C . VAL A 1 131 ? 1.188 -9.301 -6.182 1.00 91.56 131 VAL A C 1
ATOM 1027 O O . VAL A 1 131 ? 0.086 -9.709 -6.530 1.00 91.56 131 VAL A O 1
ATOM 1030 N N . ILE A 1 132 ? 1.557 -8.027 -6.327 1.00 88.75 132 ILE A N 1
ATOM 1031 C CA . ILE A 1 132 ? 0.662 -6.994 -6.856 1.00 88.75 132 ILE A CA 1
ATOM 1032 C C . ILE A 1 132 ? 0.300 -7.287 -8.316 1.00 88.75 132 ILE A C 1
ATOM 1034 O O . ILE A 1 132 ? -0.885 -7.303 -8.651 1.00 88.75 132 ILE A O 1
ATOM 1038 N N . THR A 1 133 ? 1.275 -7.571 -9.184 1.00 89.56 133 THR A N 1
ATOM 1039 C CA . THR A 1 133 ? 0.995 -7.803 -10.615 1.00 89.56 133 THR A CA 1
ATOM 1040 C C . THR A 1 133 ? 0.270 -9.104 -10.914 1.00 89.56 133 THR A C 1
ATOM 1042 O O . THR A 1 133 ? -0.348 -9.225 -11.969 1.00 89.56 133 THR A O 1
ATOM 1045 N N . LYS A 1 134 ? 0.345 -10.081 -10.011 1.00 92.06 134 LYS A N 1
ATOM 1046 C CA . LYS A 1 134 ? -0.373 -11.356 -10.120 1.00 92.06 134 LYS A CA 1
ATOM 1047 C C . LYS A 1 134 ? -1.716 -11.341 -9.386 1.00 92.06 134 LYS A C 1
ATOM 1049 O O . LYS A 1 134 ? -2.457 -12.317 -9.479 1.00 92.06 134 LYS A O 1
ATOM 1054 N N . SER A 1 135 ? -2.025 -10.263 -8.665 1.00 91.69 135 SER A N 1
ATOM 1055 C CA . SER A 1 135 ? -3.271 -10.128 -7.913 1.00 91.69 135 SER A CA 1
ATOM 1056 C C . SER A 1 135 ? -4.450 -9.704 -8.783 1.00 91.69 135 SER A C 1
ATOM 1058 O O . SER A 1 135 ? -4.315 -9.305 -9.940 1.00 91.69 135 SER A O 1
ATOM 1060 N N . GLU A 1 136 ? -5.626 -9.716 -8.169 1.00 91.12 136 GLU A N 1
ATOM 1061 C CA . GLU A 1 136 ? -6.866 -9.178 -8.711 1.00 91.12 136 GLU A CA 1
ATOM 1062 C C . GLU A 1 136 ? -6.778 -7.682 -9.044 1.00 91.12 136 GLU A C 1
ATOM 1064 O O . GLU A 1 136 ? -7.560 -7.210 -9.862 1.00 91.12 136 GLU A O 1
ATOM 1069 N N . LEU A 1 137 ? -5.819 -6.943 -8.468 1.00 91.19 137 LEU A N 1
ATOM 1070 C CA . LEU A 1 137 ? -5.601 -5.532 -8.794 1.00 91.19 137 LEU A CA 1
ATOM 1071 C C . LEU A 1 137 ? -5.099 -5.348 -10.230 1.00 91.19 137 LEU A C 1
ATOM 1073 O O . LEU A 1 137 ? -5.423 -4.353 -10.864 1.00 91.19 137 LEU A O 1
ATOM 1077 N N . ALA A 1 138 ? -4.330 -6.292 -10.772 1.00 91.94 138 ALA A N 1
ATOM 1078 C CA . ALA A 1 138 ? -3.781 -6.168 -12.124 1.00 91.94 138 ALA A CA 1
ATOM 1079 C C . ALA A 1 138 ? -4.823 -6.360 -13.234 1.00 91.94 138 ALA A C 1
ATOM 1081 O O . ALA A 1 138 ? -4.578 -6.017 -14.390 1.00 91.94 138 ALA A O 1
ATOM 1082 N N . ASP A 1 139 ? -5.992 -6.893 -12.889 1.00 93.69 139 ASP A N 1
ATOM 1083 C CA . ASP A 1 139 ? -7.066 -7.205 -13.817 1.00 93.69 139 ASP A CA 1
ATOM 1084 C C . ASP A 1 139 ? -8.256 -6.291 -13.528 1.00 93.69 139 ASP A C 1
ATOM 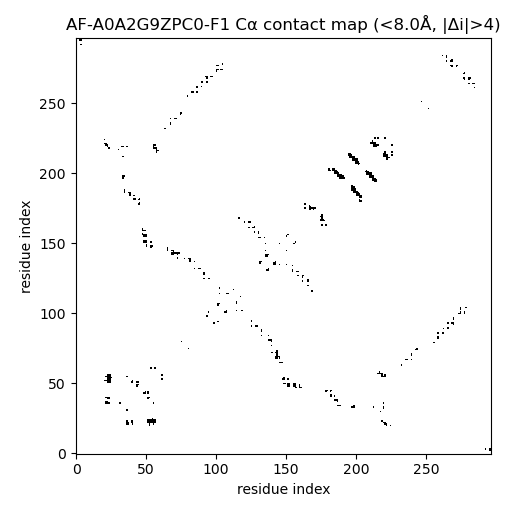1086 O O . ASP A 1 139 ? -8.936 -6.429 -12.511 1.00 93.69 139 ASP A O 1
ATOM 1090 N N . LEU A 1 140 ? -8.514 -5.347 -14.434 1.00 92.56 140 LEU A N 1
ATOM 1091 C CA . LEU A 1 140 ? -9.562 -4.351 -14.226 1.00 92.56 140 LEU A CA 1
ATOM 1092 C C . LEU A 1 140 ? -10.951 -4.982 -14.064 1.00 92.56 140 LEU A C 1
ATOM 1094 O O . LEU A 1 140 ? -11.773 -4.456 -13.317 1.00 92.56 140 LEU A O 1
ATOM 1098 N N . GLU A 1 141 ? -11.229 -6.098 -14.744 1.00 94.31 141 GLU A N 1
ATOM 1099 C CA . GLU A 1 141 ? -12.530 -6.761 -14.620 1.00 94.31 141 GLU A CA 1
ATOM 1100 C C . GLU A 1 141 ? -12.671 -7.441 -13.257 1.00 94.31 141 GLU A C 1
ATOM 1102 O O . GLU A 1 141 ? -13.732 -7.362 -12.639 1.00 94.31 141 GLU A O 1
ATOM 1107 N N . LYS A 1 142 ? -11.595 -8.042 -12.732 1.00 95.19 142 LYS A N 1
ATOM 1108 C CA . LYS A 1 142 ? -11.601 -8.556 -11.353 1.00 95.19 142 LYS A CA 1
ATOM 1109 C C . LYS A 1 142 ? -11.721 -7.426 -10.336 1.00 95.19 142 LYS A C 1
ATOM 1111 O O . LYS A 1 142 ? -12.453 -7.575 -9.360 1.00 95.19 142 LYS A O 1
ATOM 1116 N N . LEU A 1 143 ? -11.063 -6.291 -10.576 1.00 92.06 143 LEU A N 1
ATOM 1117 C CA . LEU A 1 143 ? -11.093 -5.140 -9.676 1.00 92.06 143 LEU A CA 1
ATOM 1118 C C . LEU A 1 143 ? -12.504 -4.545 -9.525 1.00 92.06 143 LEU A C 1
ATOM 1120 O O . LEU A 1 143 ? -12.900 -4.185 -8.417 1.00 92.06 143 LEU A O 1
ATOM 1124 N N . LYS A 1 144 ? -13.301 -4.517 -10.603 1.00 94.06 144 LYS A N 1
ATOM 1125 C CA . LYS A 1 144 ? -14.718 -4.088 -10.571 1.00 94.06 144 LYS A CA 1
ATOM 1126 C C . LYS A 1 144 ? -15.596 -4.923 -9.643 1.00 94.06 144 LYS A C 1
ATOM 1128 O O . LYS A 1 144 ? -16.649 -4.457 -9.224 1.00 94.06 144 LYS A O 1
ATOM 1133 N N . HIS A 1 145 ? -15.176 -6.146 -9.339 1.00 95.50 145 HIS A N 1
ATOM 1134 C CA . HIS A 1 145 ? -15.907 -7.083 -8.493 1.00 95.50 145 HIS A CA 1
ATOM 1135 C C . HIS A 1 145 ? -15.085 -7.518 -7.276 1.00 95.50 145 HIS A C 1
ATOM 1137 O O . HIS A 1 145 ? -15.371 -8.552 -6.669 1.00 95.50 145 HIS A O 1
ATOM 1143 N N . LEU A 1 146 ? -14.057 -6.741 -6.917 1.00 94.69 146 LEU A N 1
ATOM 1144 C CA . LEU A 1 146 ? -13.139 -7.096 -5.846 1.00 94.69 146 LEU A CA 1
ATOM 1145 C C . LEU A 1 146 ? -13.881 -7.189 -4.511 1.00 94.69 146 LEU A C 1
ATOM 1147 O O . LEU A 1 146 ? -14.467 -6.217 -4.038 1.00 94.69 146 LEU A O 1
ATOM 1151 N N . ASP A 1 147 ? -13.780 -8.339 -3.858 1.00 96.12 147 ASP A N 1
ATOM 1152 C CA . ASP A 1 147 ? -14.119 -8.470 -2.446 1.00 96.12 147 ASP A CA 1
ATOM 1153 C C . ASP A 1 147 ? -12.885 -8.092 -1.620 1.00 96.12 147 ASP A C 1
ATOM 1155 O O . ASP A 1 147 ? -11.931 -8.865 -1.512 1.00 96.12 147 ASP A O 1
ATOM 1159 N N . VAL A 1 148 ? -12.896 -6.887 -1.041 1.00 94.06 148 VAL A N 1
ATOM 1160 C CA . VAL A 1 148 ? -11.776 -6.364 -0.235 1.00 94.06 148 VAL A CA 1
ATOM 1161 C C . VAL A 1 148 ? -11.428 -7.280 0.945 1.00 94.06 148 VAL A C 1
ATOM 1163 O O . VAL A 1 148 ? -10.252 -7.444 1.265 1.00 94.06 148 VAL A O 1
ATOM 1166 N N . GLY A 1 149 ? -12.412 -7.935 1.568 1.00 93.88 149 GLY A N 1
ATOM 1167 C CA . GLY A 1 149 ? -12.161 -8.855 2.677 1.00 93.88 149 GLY A CA 1
ATOM 1168 C C . GLY A 1 149 ? -11.398 -10.099 2.225 1.00 93.88 149 GLY A C 1
ATOM 1169 O O . GLY A 1 149 ? -10.409 -10.482 2.855 1.00 93.88 149 GLY A O 1
ATOM 1170 N N . LYS A 1 150 ? -11.814 -10.696 1.099 1.00 95.44 150 LYS A N 1
ATOM 1171 C CA . LYS A 1 150 ? -11.107 -11.835 0.491 1.00 95.44 150 LYS A CA 1
ATOM 1172 C C . LYS A 1 150 ? -9.718 -11.443 0.010 1.00 95.44 150 LYS A C 1
ATOM 1174 O O . LYS A 1 150 ? -8.763 -12.152 0.323 1.00 95.44 150 LYS A O 1
ATOM 1179 N N . PHE A 1 151 ? -9.604 -10.302 -0.667 1.00 95.12 151 PHE A N 1
ATOM 1180 C CA . PHE A 1 151 ? -8.328 -9.753 -1.115 1.00 95.12 151 PHE A CA 1
ATOM 1181 C C . PHE A 1 151 ? -7.341 -9.622 0.049 1.00 95.12 151 PHE A C 1
ATOM 1183 O O . PHE A 1 151 ? -6.217 -10.113 -0.040 1.00 95.12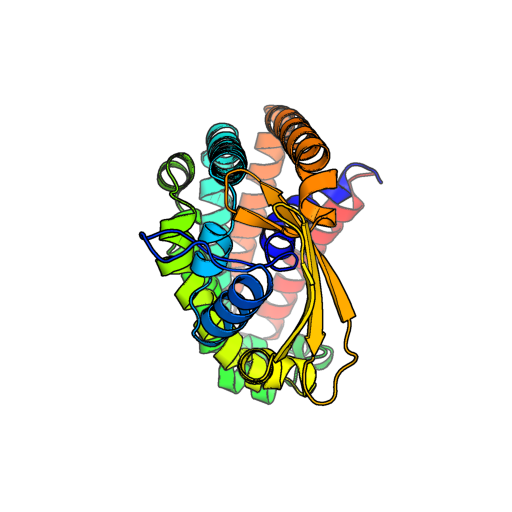 151 PHE A O 1
ATOM 1190 N N . LEU A 1 152 ? -7.768 -9.037 1.174 1.00 95.00 152 LEU A N 1
ATOM 1191 C CA . LEU A 1 152 ? -6.919 -8.903 2.357 1.00 95.00 152 LEU A CA 1
ATOM 1192 C C . LEU A 1 152 ? -6.544 -10.266 2.950 1.00 95.00 152 LEU A C 1
ATOM 1194 O O . LEU A 1 152 ? -5.395 -10.463 3.321 1.00 95.00 152 LEU A O 1
ATOM 1198 N N . SER A 1 153 ? -7.466 -11.230 2.983 1.00 94.75 153 SER A N 1
ATOM 1199 C CA . SER A 1 153 ? -7.163 -12.576 3.493 1.00 94.75 153 SER A CA 1
ATOM 1200 C C . SER A 1 153 ? -6.223 -13.401 2.604 1.00 94.75 153 SER A C 1
ATOM 1202 O O . SER A 1 153 ? -5.584 -14.325 3.099 1.00 94.75 153 SER A O 1
ATOM 1204 N N . GLY A 1 154 ? -6.148 -13.083 1.308 1.00 95.12 154 GLY A N 1
ATOM 1205 C CA . GLY A 1 154 ? -5.284 -13.741 0.329 1.00 95.12 154 GLY A CA 1
ATOM 1206 C C . GLY A 1 154 ? -4.062 -12.888 0.004 1.00 95.12 154 GLY A C 1
ATOM 1207 O O . GLY A 1 154 ? -3.046 -12.950 0.694 1.00 95.12 154 GLY A O 1
ATOM 1208 N N . THR A 1 155 ? -4.174 -12.068 -1.042 1.00 93.06 155 THR A N 1
ATOM 1209 C CA . THR A 1 155 ? -3.110 -11.176 -1.524 1.00 93.06 155 THR A CA 1
ATOM 1210 C C . THR A 1 155 ? -2.551 -10.276 -0.415 1.00 93.06 155 THR A C 1
ATOM 1212 O O . THR A 1 155 ? -1.335 -10.160 -0.273 1.00 93.06 155 THR A O 1
ATOM 1215 N N . GLY A 1 156 ? -3.411 -9.672 0.411 1.00 92.81 156 GLY A N 1
ATOM 1216 C CA . GLY A 1 156 ? -2.977 -8.819 1.522 1.00 92.81 156 GLY A CA 1
ATOM 1217 C C . GLY A 1 156 ? -2.150 -9.568 2.571 1.00 92.81 156 GLY A C 1
ATOM 1218 O O . GLY A 1 156 ? -1.144 -9.041 3.047 1.00 92.81 156 GLY A O 1
ATOM 1219 N N . ALA A 1 157 ? -2.527 -10.803 2.902 1.00 94.75 157 ALA A N 1
ATOM 1220 C CA . ALA A 1 157 ? -1.785 -11.646 3.832 1.00 94.75 157 ALA A CA 1
ATOM 1221 C C . ALA A 1 157 ? -0.388 -11.997 3.290 1.00 94.75 157 ALA A C 1
ATOM 1223 O O . ALA A 1 157 ? 0.591 -11.906 4.034 1.00 94.75 157 ALA A O 1
ATOM 1224 N N . ASP A 1 158 ? -0.263 -12.320 1.994 1.00 94.38 158 ASP A N 1
ATOM 1225 C CA . ASP A 1 158 ? 1.053 -12.580 1.386 1.00 94.38 158 ASP A CA 1
ATOM 1226 C C . ASP A 1 158 ? 1.926 -11.313 1.343 1.00 94.38 158 ASP A C 1
ATOM 1228 O O . ASP A 1 158 ? 3.118 -11.373 1.649 1.00 94.38 158 ASP A O 1
ATOM 1232 N N . LEU A 1 159 ? 1.336 -10.146 1.051 1.00 92.31 159 LEU A N 1
ATOM 1233 C CA . LEU A 1 159 ? 2.048 -8.863 1.104 1.00 92.31 159 LEU A CA 1
ATOM 1234 C C . LEU A 1 159 ? 2.590 -8.572 2.505 1.00 92.31 159 LEU A C 1
ATOM 1236 O O . LEU A 1 159 ? 3.773 -8.267 2.644 1.00 92.31 159 LEU A O 1
ATOM 1240 N N . ILE A 1 160 ? 1.762 -8.704 3.544 1.00 90.06 160 ILE A N 1
ATOM 1241 C CA . ILE A 1 160 ? 2.196 -8.462 4.925 1.00 90.06 160 ILE A CA 1
ATOM 1242 C C . ILE A 1 160 ? 3.276 -9.457 5.352 1.00 90.06 160 ILE A C 1
ATOM 1244 O O . ILE A 1 160 ? 4.263 -9.060 5.968 1.00 90.06 160 ILE A O 1
ATOM 1248 N N . LYS A 1 161 ? 3.131 -10.735 4.998 1.00 92.38 161 LYS A N 1
ATOM 1249 C CA . LYS A 1 161 ? 4.136 -11.758 5.301 1.00 92.38 161 LYS A CA 1
ATOM 1250 C C . LYS A 1 161 ? 5.495 -11.423 4.684 1.00 92.38 161 LYS A C 1
ATOM 1252 O O . LYS A 1 161 ? 6.528 -11.569 5.338 1.00 92.38 161 LYS A O 1
ATOM 1257 N N . ARG A 1 162 ? 5.510 -10.971 3.427 1.00 89.19 162 ARG A N 1
ATOM 1258 C CA . ARG A 1 162 ? 6.740 -10.545 2.739 1.00 89.19 162 ARG A CA 1
ATOM 1259 C C . ARG A 1 162 ? 7.308 -9.265 3.338 1.00 89.19 162 ARG A C 1
ATOM 1261 O O . ARG A 1 162 ? 8.520 -9.175 3.506 1.00 89.19 162 ARG A O 1
ATOM 1268 N N . LEU A 1 163 ? 6.445 -8.320 3.702 1.00 88.25 163 LEU A N 1
ATOM 1269 C CA . LEU A 1 163 ? 6.850 -7.088 4.366 1.00 88.25 163 LEU A CA 1
ATOM 1270 C C . LEU A 1 163 ? 7.511 -7.369 5.721 1.00 88.25 163 LEU A C 1
ATOM 1272 O O . LEU A 1 163 ? 8.567 -6.814 5.981 1.00 88.25 163 LEU A O 1
ATOM 1276 N N . ASP A 1 164 ? 6.962 -8.265 6.547 1.00 87.31 164 ASP A N 1
ATOM 1277 C CA . ASP A 1 164 ? 7.589 -8.695 7.810 1.00 87.31 164 ASP A CA 1
ATOM 1278 C C . ASP A 1 164 ? 8.943 -9.388 7.586 1.00 87.31 164 ASP A C 1
ATOM 1280 O O . ASP A 1 164 ? 9.891 -9.211 8.349 1.00 87.31 164 ASP A O 1
ATOM 1284 N N . ALA A 1 165 ? 9.072 -10.193 6.528 1.00 87.94 165 ALA A N 1
ATOM 1285 C CA . ALA A 1 165 ? 10.356 -10.801 6.189 1.00 87.94 165 ALA A CA 1
ATOM 1286 C C . ALA A 1 165 ? 11.409 -9.743 5.813 1.00 87.94 165 ALA A C 1
ATOM 1288 O O . ALA A 1 165 ? 12.555 -9.844 6.248 1.00 87.94 165 ALA A O 1
ATOM 1289 N N . LEU A 1 166 ? 11.016 -8.723 5.044 1.00 83.12 166 LEU A N 1
ATOM 1290 C CA . LEU A 1 166 ? 11.910 -7.645 4.622 1.00 83.12 166 LEU A CA 1
ATOM 1291 C C . LEU A 1 166 ? 12.192 -6.632 5.730 1.00 83.12 166 LEU A C 1
ATOM 1293 O O . LEU A 1 166 ? 13.311 -6.138 5.808 1.00 83.12 166 LEU A O 1
ATOM 1297 N N . SER A 1 167 ? 11.231 -6.340 6.607 1.00 83.94 167 SER A N 1
ATOM 1298 C CA . SER A 1 167 ? 11.420 -5.345 7.666 1.00 83.94 167 SER A CA 1
ATOM 1299 C C . SER A 1 167 ? 12.556 -5.745 8.607 1.00 83.94 167 SER A C 1
ATOM 1301 O O . SER A 1 167 ? 13.325 -4.894 9.035 1.00 83.94 167 SER A O 1
ATOM 1303 N N . LYS A 1 168 ? 12.758 -7.050 8.834 1.00 83.69 168 LYS A N 1
ATOM 1304 C CA . LYS A 1 168 ? 13.882 -7.616 9.608 1.00 83.69 168 LYS A CA 1
ATOM 1305 C C . LYS A 1 168 ? 15.265 -7.305 9.024 1.00 83.69 168 LYS A C 1
ATOM 1307 O O . LYS A 1 168 ? 16.272 -7.524 9.693 1.00 83.69 168 LYS A O 1
ATOM 1312 N N . LEU A 1 169 ? 15.330 -6.827 7.783 1.00 78.94 169 LEU A N 1
ATOM 1313 C CA . LEU A 1 169 ? 16.568 -6.423 7.123 1.00 78.94 169 LEU A CA 1
ATOM 1314 C C . LEU A 1 169 ? 16.929 -4.961 7.408 1.00 78.94 169 LEU A C 1
ATOM 1316 O O . LEU A 1 169 ? 18.089 -4.581 7.206 1.00 78.94 169 LEU A O 1
ATOM 1320 N N . GLU A 1 170 ? 15.975 -4.158 7.884 1.00 75.94 170 GLU A N 1
ATOM 1321 C CA . GLU A 1 170 ? 16.175 -2.745 8.192 1.00 75.94 170 GLU A CA 1
ATOM 1322 C C . GLU A 1 170 ? 17.198 -2.544 9.312 1.00 75.94 170 GLU A C 1
ATOM 1324 O O . GLU A 1 170 ? 17.402 -3.397 10.177 1.00 75.94 170 GLU A O 1
ATOM 1329 N N . LYS A 1 171 ? 17.899 -1.406 9.270 1.00 72.81 171 LYS A N 1
ATOM 1330 C CA . LYS A 1 171 ? 18.842 -1.019 10.336 1.00 72.81 171 LYS A CA 1
ATOM 1331 C C . LYS A 1 171 ? 18.121 -0.411 11.541 1.00 72.81 171 LYS A C 1
ATOM 1333 O O . LYS A 1 171 ? 18.639 -0.478 12.649 1.00 72.81 171 LYS A O 1
ATOM 1338 N N . ASP A 1 172 ? 16.956 0.185 11.314 1.00 77.69 172 ASP A N 1
ATOM 1339 C CA . ASP A 1 172 ? 16.126 0.770 12.360 1.00 77.69 172 ASP A CA 1
ATOM 1340 C C . ASP A 1 172 ? 15.338 -0.335 13.083 1.00 77.69 172 ASP A C 1
ATOM 1342 O O . ASP A 1 172 ? 14.489 -1.014 12.494 1.00 77.69 172 ASP A O 1
ATOM 1346 N N . GLU A 1 173 ? 15.624 -0.508 14.378 1.00 75.88 173 GLU A N 1
ATOM 1347 C CA . GLU A 1 173 ? 15.000 -1.525 15.227 1.00 75.88 173 GLU A CA 1
ATOM 1348 C C . GLU A 1 173 ? 13.472 -1.410 15.275 1.00 75.88 173 GLU A C 1
ATOM 1350 O O . GLU A 1 173 ? 12.794 -2.433 15.422 1.00 75.88 173 GLU A O 1
ATOM 1355 N N . LYS A 1 174 ? 12.907 -0.205 15.109 1.00 76.31 174 LYS A N 1
ATOM 1356 C CA . LYS A 1 174 ? 11.451 -0.006 15.111 1.00 76.31 174 LYS A CA 1
ATOM 1357 C C . LYS A 1 174 ? 10.796 -0.744 13.954 1.00 76.31 174 LYS A C 1
ATOM 1359 O O . LYS A 1 174 ? 9.818 -1.459 14.152 1.00 76.31 174 LYS A O 1
ATOM 1364 N N . PHE A 1 175 ? 11.367 -0.642 12.756 1.00 74.88 175 PHE A N 1
ATOM 1365 C CA . PHE A 1 175 ? 10.858 -1.354 11.584 1.00 74.88 175 PHE A CA 1
ATOM 1366 C C . PHE A 1 175 ? 11.200 -2.847 11.638 1.00 74.88 175 PHE A C 1
ATOM 1368 O O . PHE A 1 175 ? 10.344 -3.687 11.345 1.00 74.88 175 PHE A O 1
ATOM 1375 N N . ALA A 1 176 ? 12.406 -3.194 12.095 1.00 78.19 176 ALA A N 1
ATOM 1376 C CA . ALA A 1 176 ? 12.840 -4.586 12.204 1.00 78.19 176 ALA A CA 1
ATOM 1377 C C . ALA A 1 176 ? 12.000 -5.412 13.184 1.00 78.19 176 ALA A C 1
ATOM 1379 O O . ALA A 1 176 ? 11.813 -6.614 12.984 1.00 78.19 176 ALA A O 1
ATOM 1380 N N . THR A 1 177 ? 11.460 -4.777 14.227 1.00 81.38 177 THR A N 1
ATOM 1381 C CA . THR A 1 177 ? 10.692 -5.462 15.272 1.00 81.38 177 THR A CA 1
ATOM 1382 C C . THR A 1 177 ? 9.195 -5.161 15.251 1.00 81.38 177 THR A C 1
ATOM 1384 O O . THR A 1 177 ? 8.474 -5.770 16.041 1.00 81.38 177 THR A O 1
ATOM 1387 N N . ALA A 1 178 ? 8.699 -4.331 14.324 1.00 82.19 178 ALA A N 1
ATOM 1388 C CA . ALA A 1 178 ? 7.307 -3.867 14.269 1.00 82.19 178 ALA A CA 1
ATOM 1389 C C . ALA A 1 178 ? 6.268 -4.992 14.452 1.00 82.19 178 ALA A C 1
ATOM 1391 O O . ALA A 1 178 ? 5.425 -4.939 15.347 1.00 82.19 178 ALA A O 1
ATOM 1392 N N . PHE A 1 179 ? 6.359 -6.074 13.670 1.00 82.56 179 PHE A N 1
ATOM 1393 C CA . PHE A 1 179 ? 5.423 -7.205 13.767 1.00 82.56 179 PHE A CA 1
ATOM 1394 C C . PHE A 1 179 ? 5.564 -8.018 15.060 1.00 82.56 179 PHE A C 1
ATOM 1396 O O . PHE A 1 179 ? 4.599 -8.628 15.522 1.00 82.56 179 PHE A O 1
ATOM 1403 N N . THR A 1 180 ? 6.752 -8.027 15.665 1.00 86.06 180 THR A N 1
ATOM 1404 C CA . THR A 1 180 ? 6.978 -8.669 16.967 1.00 86.06 180 THR A CA 1
ATOM 1405 C C . THR A 1 180 ? 6.408 -7.813 18.096 1.00 86.06 180 THR A C 1
ATOM 1407 O O . THR A 1 180 ? 5.764 -8.351 18.992 1.00 86.06 180 THR A O 1
ATOM 1410 N N . GLN A 1 181 ? 6.573 -6.490 18.027 1.00 84.19 181 GLN A N 1
ATOM 1411 C CA . GLN A 1 181 ? 6.012 -5.535 18.987 1.00 84.19 181 GLN A CA 1
ATOM 1412 C C . GLN A 1 181 ? 4.478 -5.550 18.992 1.00 84.19 181 GLN A C 1
ATOM 1414 O O . GLN A 1 181 ? 3.859 -5.416 20.042 1.00 84.19 181 GLN A O 1
ATOM 1419 N N . LEU A 1 182 ? 3.832 -5.811 17.851 1.00 84.38 182 LEU A N 1
ATOM 1420 C CA . LEU A 1 182 ? 2.376 -5.987 17.813 1.00 84.38 182 LEU A CA 1
ATOM 1421 C C . LEU A 1 182 ? 1.887 -7.142 18.708 1.00 84.38 182 LEU A C 1
ATOM 1423 O O . LEU A 1 182 ? 0.782 -7.081 19.242 1.00 84.38 182 LEU A O 1
ATOM 1427 N N . LYS A 1 183 ? 2.710 -8.174 18.940 1.00 85.50 183 LYS A N 1
ATOM 1428 C CA . LYS A 1 183 ? 2.368 -9.292 19.843 1.00 85.50 183 LYS A CA 1
ATOM 1429 C C . LYS A 1 183 ? 2.422 -8.904 21.316 1.00 85.50 183 LYS A C 1
ATOM 1431 O O . LYS A 1 183 ? 1.899 -9.638 22.149 1.00 85.50 183 LYS A O 1
ATOM 1436 N N . THR A 1 184 ? 3.079 -7.795 21.638 1.00 85.06 184 THR A N 1
ATOM 1437 C CA . THR A 1 184 ? 3.316 -7.344 23.011 1.00 85.06 184 THR A CA 1
ATOM 1438 C C . THR A 1 184 ? 2.412 -6.181 23.415 1.00 85.06 184 THR A C 1
ATOM 1440 O O . THR A 1 184 ? 2.561 -5.653 24.515 1.00 85.06 184 THR A O 1
ATOM 1443 N N . VAL A 1 185 ? 1.461 -5.806 22.550 1.00 86.62 185 VAL A N 1
ATOM 1444 C CA . VAL A 1 185 ? 0.442 -4.793 22.835 1.00 86.62 185 VAL A CA 1
ATOM 1445 C C . VAL A 1 185 ? -0.391 -5.218 24.041 1.00 86.62 185 VAL A C 1
ATOM 1447 O O . VAL A 1 185 ? -1.099 -6.227 24.011 1.00 86.62 185 VAL A O 1
ATOM 1450 N N . ASN A 1 186 ? -0.350 -4.392 25.080 1.00 86.31 186 ASN A N 1
ATOM 1451 C CA . ASN A 1 186 ? -1.221 -4.480 26.238 1.00 86.31 186 ASN A CA 1
ATOM 1452 C C . ASN A 1 186 ? -2.288 -3.392 26.168 1.00 86.31 186 ASN A C 1
ATOM 1454 O O . ASN A 1 186 ? -2.078 -2.316 25.604 1.00 86.31 186 ASN A O 1
ATOM 1458 N N . THR A 1 187 ? -3.451 -3.682 26.743 1.00 87.69 187 THR A N 1
ATOM 1459 C CA . THR A 1 187 ? -4.574 -2.748 26.756 1.00 87.69 187 THR A CA 1
ATOM 1460 C C . THR A 1 187 ? -5.174 -2.657 28.145 1.00 87.69 187 THR A C 1
ATOM 1462 O O . THR A 1 187 ? -5.449 -3.686 28.768 1.00 87.69 187 THR A O 1
ATOM 1465 N N . THR A 1 188 ? -5.456 -1.433 28.579 1.00 89.94 188 THR A N 1
ATOM 1466 C CA . THR A 1 188 ? -6.157 -1.149 29.834 1.00 89.94 188 THR A CA 1
ATOM 1467 C C . THR A 1 188 ? -7.404 -0.331 29.526 1.00 89.94 188 THR A C 1
ATOM 1469 O O . THR A 1 188 ? -7.325 0.715 28.884 1.00 89.94 188 THR A O 1
ATOM 1472 N N . VAL A 1 189 ? -8.573 -0.797 29.966 1.00 92.31 189 VAL A N 1
ATOM 1473 C CA . VAL A 1 189 ? -9.821 -0.033 29.839 1.00 92.31 189 VAL A CA 1
ATOM 1474 C C . VAL A 1 189 ? -9.823 1.056 30.907 1.00 92.31 189 VAL A C 1
ATOM 1476 O O . VAL A 1 189 ? -9.900 0.755 32.093 1.00 92.31 189 VAL A O 1
ATOM 1479 N N . ILE A 1 190 ? -9.728 2.316 30.485 1.00 91.12 190 ILE A N 1
ATOM 1480 C CA . ILE A 1 190 ? -9.758 3.479 31.385 1.00 91.12 190 ILE A CA 1
ATOM 1481 C C . ILE A 1 190 ? -11.200 3.843 31.719 1.00 91.12 190 ILE A C 1
ATOM 1483 O O . ILE A 1 190 ? -11.540 4.148 32.859 1.00 91.12 190 ILE A O 1
ATOM 1487 N N . GLN A 1 191 ? -12.059 3.808 30.705 1.00 85.75 191 GLN A N 1
ATOM 1488 C CA . GLN A 1 191 ? -13.467 4.139 30.834 1.00 85.75 191 GLN A CA 1
ATOM 1489 C C . GLN A 1 191 ? -14.279 3.221 29.931 1.00 85.75 191 GLN A C 1
ATOM 1491 O O . GLN A 1 191 ? -13.888 2.965 28.795 1.00 85.75 191 GLN A O 1
ATOM 1496 N N . SER A 1 192 ? -15.419 2.743 30.421 1.00 88.56 192 SER A N 1
ATOM 1497 C CA . SER A 1 192 ? -16.350 1.948 29.625 1.00 88.56 192 SER A CA 1
ATOM 1498 C C . SER A 1 192 ? -17.783 2.343 29.943 1.00 88.56 192 SER A C 1
ATOM 1500 O O . SER A 1 192 ? -18.192 2.389 31.101 1.00 88.56 192 SER A O 1
ATOM 1502 N N . GLN A 1 193 ? -18.529 2.655 28.894 1.00 87.69 193 GLN A N 1
ATOM 1503 C CA . GLN A 1 193 ? -19.961 2.908 28.878 1.00 87.69 193 GLN A CA 1
ATOM 1504 C C . GLN A 1 193 ? -20.594 1.989 27.824 1.00 87.69 193 GLN A C 1
ATOM 1506 O O . GLN A 1 193 ? -19.897 1.304 27.077 1.00 87.69 193 GLN A O 1
ATOM 1511 N N . LYS A 1 194 ? -21.928 1.982 27.731 1.00 86.00 194 LYS A N 1
ATOM 1512 C CA . LYS A 1 194 ? -22.661 1.095 26.811 1.00 86.00 194 LYS A CA 1
ATOM 1513 C C . LYS A 1 194 ? -22.162 1.178 25.356 1.00 86.00 194 LYS A C 1
ATOM 1515 O O . LYS A 1 194 ? -21.969 0.139 24.720 1.00 86.00 194 LYS A O 1
ATOM 1520 N N . ASP A 1 195 ? -21.935 2.402 24.874 1.00 91.31 195 ASP A N 1
ATOM 1521 C CA . ASP A 1 195 ? -21.627 2.699 23.467 1.00 91.31 195 ASP A CA 1
ATOM 1522 C C . ASP A 1 195 ? -20.358 3.558 23.287 1.00 91.31 195 ASP A C 1
ATOM 1524 O O . ASP A 1 195 ? -20.064 4.014 22.183 1.00 91.31 195 ASP A O 1
ATOM 1528 N N . ALA A 1 196 ? -19.584 3.763 24.358 1.00 94.25 196 ALA A N 1
ATOM 1529 C CA . ALA A 1 196 ? -18.321 4.503 24.345 1.00 94.25 196 ALA A CA 1
ATOM 1530 C C . ALA A 1 196 ? -17.304 3.858 25.296 1.00 94.25 196 ALA A C 1
ATOM 1532 O O . ALA A 1 196 ? -17.675 3.390 26.370 1.00 94.25 196 ALA A O 1
ATOM 1533 N N . ALA A 1 197 ? -16.025 3.851 24.930 1.00 93.81 197 ALA A N 1
ATOM 1534 C CA . ALA A 1 197 ? -14.953 3.353 25.788 1.00 93.81 197 ALA A CA 1
ATOM 1535 C C . ALA A 1 197 ? -13.645 4.102 25.524 1.00 93.81 197 ALA A C 1
ATOM 1537 O O . ALA A 1 197 ? -13.383 4.501 24.396 1.00 93.81 197 ALA A O 1
ATOM 1538 N N . THR A 1 198 ? -12.797 4.241 26.535 1.00 92.44 198 THR A N 1
ATOM 1539 C CA . THR A 1 198 ? -11.428 4.744 26.384 1.00 92.44 198 THR A CA 1
ATOM 1540 C C . THR A 1 198 ? -10.472 3.628 26.750 1.00 92.44 198 THR A C 1
ATOM 1542 O O . THR A 1 198 ? -10.538 3.076 27.852 1.00 92.44 198 THR A O 1
ATOM 1545 N N . VAL A 1 199 ? -9.591 3.284 25.816 1.00 88.62 199 VAL A N 1
ATOM 1546 C CA . VAL A 1 199 ? -8.615 2.207 25.970 1.00 88.62 199 VAL A CA 1
ATOM 1547 C C . VAL A 1 199 ? -7.220 2.811 25.931 1.00 88.62 199 VAL A C 1
ATOM 1549 O O . VAL A 1 199 ? -6.840 3.445 24.947 1.00 88.62 199 VAL A O 1
ATOM 1552 N N . LYS A 1 200 ? -6.450 2.588 26.995 1.00 86.69 200 LYS A N 1
ATOM 1553 C CA . LYS A 1 200 ? -5.007 2.810 27.004 1.00 86.69 200 LYS A CA 1
ATOM 1554 C C . LYS A 1 200 ? -4.339 1.672 26.251 1.00 86.69 200 LYS A C 1
ATOM 1556 O O . LYS A 1 200 ? -4.619 0.508 26.541 1.00 86.69 200 LYS A O 1
ATOM 1561 N N . ILE A 1 201 ? -3.455 2.004 25.326 1.00 84.44 201 ILE A N 1
ATOM 1562 C CA . ILE A 1 201 ? -2.637 1.059 24.575 1.00 84.44 201 ILE A CA 1
ATOM 1563 C C . ILE A 1 201 ? -1.192 1.232 25.024 1.00 84.44 201 ILE A C 1
ATOM 1565 O O . ILE A 1 201 ? -0.663 2.344 25.069 1.00 84.44 201 ILE A O 1
ATOM 1569 N N . GLU A 1 202 ? -0.567 0.118 25.382 1.00 84.00 202 GLU A N 1
ATOM 1570 C CA . GLU A 1 202 ? 0.784 0.070 25.921 1.00 84.00 202 GLU A CA 1
ATOM 1571 C C . GLU A 1 202 ? 1.618 -0.894 25.083 1.00 84.00 202 GLU A C 1
ATOM 1573 O O . GLU A 1 202 ? 1.328 -2.088 25.007 1.00 84.00 202 GLU A O 1
ATOM 1578 N N . VAL A 1 203 ? 2.669 -0.367 24.458 1.00 79.75 203 VAL A N 1
ATOM 1579 C CA . VAL A 1 203 ? 3.679 -1.159 23.757 1.00 79.75 203 VAL A CA 1
ATOM 1580 C C . VAL A 1 203 ? 4.972 -1.071 24.572 1.00 79.75 203 VAL A C 1
ATOM 1582 O O . VAL A 1 203 ? 5.421 0.035 24.877 1.00 79.75 203 VAL A O 1
ATOM 1585 N N . PRO A 1 204 ? 5.579 -2.200 24.981 1.00 75.44 204 PRO A N 1
ATOM 1586 C CA . PRO A 1 204 ? 6.818 -2.188 25.749 1.00 75.44 204 PRO A CA 1
ATOM 1587 C C . PRO A 1 204 ? 7.913 -1.357 25.075 1.00 75.44 204 PRO A C 1
ATOM 1589 O O . PRO A 1 204 ? 8.194 -1.551 23.895 1.00 75.44 204 PRO A O 1
ATOM 1592 N N . LYS A 1 205 ? 8.572 -0.492 25.859 1.00 72.31 205 LYS A N 1
ATOM 1593 C CA . LYS A 1 205 ? 9.631 0.445 25.425 1.00 72.31 205 LYS A CA 1
ATOM 1594 C C . LYS A 1 205 ? 9.174 1.573 24.489 1.00 72.31 205 LYS A C 1
ATOM 1596 O O . LYS A 1 205 ? 10.016 2.329 24.017 1.00 72.31 205 LYS A O 1
ATOM 1601 N N . GLU A 1 206 ? 7.874 1.724 24.276 1.00 74.31 206 GLU A N 1
ATOM 1602 C CA . GLU A 1 206 ? 7.280 2.829 23.527 1.00 74.31 206 GLU A CA 1
ATOM 1603 C C . GLU A 1 206 ? 6.377 3.670 24.441 1.00 74.31 206 GLU A C 1
ATOM 1605 O O . GLU A 1 206 ? 6.047 3.289 25.569 1.00 74.31 206 GLU A O 1
ATOM 1610 N N . VAL A 1 207 ? 5.989 4.850 23.959 1.00 72.88 207 VAL A N 1
ATOM 1611 C CA . VAL A 1 207 ? 5.035 5.715 24.665 1.00 72.88 207 VAL A CA 1
ATOM 1612 C C . VAL A 1 207 ? 3.667 5.037 24.668 1.00 72.88 207 VAL A C 1
ATOM 1614 O O . VAL A 1 207 ? 3.238 4.522 23.643 1.00 72.88 207 VAL A O 1
ATOM 1617 N N . SER A 1 208 ? 2.971 5.041 25.805 1.00 77.62 208 SER A N 1
ATOM 1618 C CA . SER A 1 208 ? 1.568 4.626 25.873 1.00 77.62 208 SER A CA 1
ATOM 1619 C C . SER A 1 208 ? 0.648 5.749 25.411 1.00 77.62 208 SER A C 1
ATOM 1621 O O . SER A 1 208 ? 0.892 6.908 25.749 1.00 77.62 208 SER A O 1
ATOM 1623 N N . TRP A 1 209 ? -0.447 5.420 24.738 1.00 85.00 209 TRP A N 1
ATOM 1624 C CA . TRP A 1 209 ? -1.445 6.403 24.314 1.00 85.00 209 TRP A CA 1
ATOM 1625 C C . TRP A 1 209 ? -2.859 5.911 24.600 1.00 85.00 209 TRP A C 1
ATOM 1627 O O . TRP A 1 209 ? -3.098 4.721 24.800 1.00 85.00 209 TRP A O 1
ATOM 1637 N N . GLU A 1 210 ? -3.810 6.836 24.619 1.00 86.81 210 GLU A N 1
ATOM 1638 C CA . GLU A 1 210 ? -5.220 6.537 24.841 1.00 86.81 210 GLU A CA 1
ATOM 1639 C C . GLU A 1 210 ? -6.000 6.727 23.547 1.00 86.81 210 GLU A C 1
ATOM 1641 O O . GLU A 1 210 ? -5.796 7.696 22.814 1.00 86.81 210 GLU A O 1
ATOM 1646 N N . ILE A 1 211 ? -6.907 5.796 23.263 1.00 86.94 211 ILE A N 1
ATOM 1647 C CA . ILE A 1 211 ? -7.832 5.898 22.141 1.00 86.94 211 ILE A CA 1
ATOM 1648 C C . ILE A 1 211 ? -9.255 5.833 22.683 1.00 86.94 211 ILE A C 1
ATOM 1650 O O . ILE A 1 211 ? -9.639 4.872 23.354 1.00 86.94 211 ILE A O 1
ATOM 1654 N N . ALA A 1 212 ? -10.046 6.852 22.355 1.00 90.00 212 ALA A N 1
ATOM 1655 C CA . ALA A 1 212 ? -11.488 6.824 22.539 1.00 90.00 212 ALA A CA 1
ATOM 1656 C C . ALA A 1 212 ? -12.138 6.003 21.418 1.00 90.00 212 ALA A C 1
ATOM 1658 O O . ALA A 1 212 ? -11.817 6.173 20.242 1.00 90.00 212 ALA A O 1
ATOM 1659 N N . PHE A 1 213 ? -13.085 5.155 21.784 1.00 92.81 213 PHE A N 1
ATOM 1660 C CA . PHE A 1 213 ? -13.887 4.309 20.914 1.00 92.81 213 PHE A CA 1
ATOM 1661 C C . PHE A 1 213 ? -15.365 4.627 21.098 1.00 92.81 213 PHE A C 1
ATOM 1663 O O . PHE A 1 213 ? -15.823 4.937 22.199 1.00 92.81 213 PHE A O 1
ATOM 1670 N N . VAL A 1 214 ? -16.116 4.490 20.013 1.00 95.25 214 VAL A N 1
ATOM 1671 C CA . VAL A 1 214 ? -17.578 4.549 19.987 1.00 95.25 214 VAL A CA 1
ATOM 1672 C C . VAL A 1 214 ? -18.114 3.326 19.261 1.00 95.25 214 VAL A C 1
ATOM 1674 O O . VAL A 1 214 ? -17.442 2.762 18.394 1.00 95.25 214 VAL A O 1
ATOM 1677 N N . LYS A 1 215 ? -19.319 2.893 19.620 1.00 94.00 215 LYS A N 1
ATOM 1678 C CA . LYS A 1 215 ? -19.979 1.785 18.938 1.00 94.00 215 LYS A CA 1
ATOM 1679 C C . LYS A 1 215 ? -20.746 2.293 17.714 1.00 94.00 215 LYS A C 1
ATOM 1681 O O . LYS A 1 215 ? -21.600 3.166 17.832 1.00 94.00 215 LYS A O 1
ATOM 1686 N N . VAL A 1 216 ? -20.464 1.717 16.550 1.00 95.19 216 VAL A N 1
ATOM 1687 C CA . VAL A 1 216 ? -21.167 1.956 15.282 1.00 95.19 216 VAL A CA 1
ATOM 1688 C C . VAL A 1 216 ? -21.603 0.597 14.744 1.00 95.19 216 VAL A C 1
ATOM 1690 O O . VAL A 1 216 ? -20.759 -0.259 14.510 1.00 95.19 216 VAL A O 1
ATOM 1693 N N . GLU A 1 217 ? -22.909 0.361 14.595 1.00 94.12 217 GLU A N 1
ATOM 1694 C CA . GLU A 1 217 ? -23.461 -0.928 14.121 1.00 94.12 217 GLU A CA 1
ATOM 1695 C C . GLU A 1 217 ? -22.906 -2.151 14.882 1.00 94.12 217 GLU A C 1
ATOM 1697 O O . GLU A 1 217 ? -22.468 -3.136 14.290 1.00 94.12 217 GLU A O 1
ATOM 1702 N N . GLU A 1 218 ? -22.883 -2.076 16.217 1.00 91.50 218 GLU A N 1
ATOM 1703 C CA . GLU A 1 218 ? -22.318 -3.114 17.097 1.00 91.50 218 GLU A CA 1
ATOM 1704 C C . GLU A 1 218 ? -20.803 -3.366 16.948 1.00 91.50 218 GLU A C 1
ATOM 1706 O O . GLU A 1 218 ? -20.269 -4.321 17.518 1.00 91.50 218 GLU A O 1
ATOM 1711 N N . LYS A 1 219 ? -20.078 -2.492 16.239 1.00 92.25 219 LYS A N 1
ATOM 1712 C CA . LYS A 1 219 ? -18.615 -2.514 16.121 1.00 92.25 219 LYS A CA 1
ATOM 1713 C C . LYS A 1 219 ? -17.980 -1.373 16.897 1.00 92.25 219 LYS A C 1
ATOM 1715 O O . LYS A 1 219 ? -18.436 -0.237 16.821 1.00 92.25 219 LYS A O 1
ATOM 1720 N N . TRP A 1 220 ? -16.904 -1.665 17.620 1.00 93.75 220 TRP A N 1
ATOM 1721 C CA . TRP A 1 220 ? -16.091 -0.629 18.247 1.00 93.75 220 TRP A CA 1
ATOM 1722 C C . TRP A 1 220 ? -15.192 0.014 17.205 1.00 93.75 220 TRP A C 1
ATOM 1724 O O . TRP A 1 220 ? -14.347 -0.649 16.613 1.00 93.75 220 TRP A O 1
ATOM 1734 N N . VAL A 1 221 ? -15.371 1.313 17.012 1.00 92.00 221 VAL A N 1
ATOM 1735 C CA . VAL A 1 221 ? -14.604 2.111 16.064 1.00 92.00 221 VAL A CA 1
ATOM 1736 C C . VAL A 1 221 ? -13.919 3.239 16.832 1.00 92.00 221 VAL A C 1
ATOM 1738 O O . VAL A 1 221 ? -14.552 3.862 17.688 1.00 92.00 221 VAL A O 1
ATOM 1741 N N . PRO A 1 222 ? -12.640 3.532 16.554 1.00 91.81 222 PRO A N 1
ATOM 1742 C CA . PRO A 1 222 ? -11.977 4.717 17.081 1.00 91.81 222 PRO A CA 1
ATOM 1743 C C . PRO A 1 222 ? -12.818 5.967 16.812 1.00 91.81 222 PRO A C 1
ATOM 1745 O O . PRO A 1 222 ? -13.249 6.204 15.684 1.00 91.81 222 PRO A O 1
ATOM 1748 N N . LYS A 1 223 ? -13.067 6.771 17.845 1.00 90.06 223 LYS A N 1
ATOM 1749 C CA . LYS A 1 223 ? -13.958 7.933 17.769 1.00 90.06 223 LYS A CA 1
ATOM 1750 C C . LYS A 1 223 ? -13.523 8.913 16.682 1.00 90.06 223 LYS A C 1
ATOM 1752 O O . LYS A 1 223 ? -14.361 9.388 15.928 1.00 90.06 223 LYS A O 1
ATOM 1757 N N . SER A 1 224 ? -12.220 9.151 16.555 1.00 86.62 224 SER A N 1
ATOM 1758 C CA . SER A 1 224 ? -11.655 9.99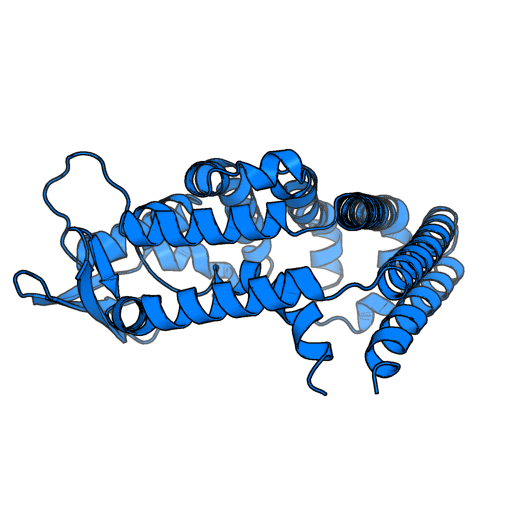6 15.500 1.00 86.62 224 SER A CA 1
ATOM 1759 C C . SER A 1 224 ? -11.989 9.492 14.094 1.00 86.62 224 SER A C 1
ATOM 1761 O O . SER A 1 224 ? -12.320 10.299 13.230 1.00 86.62 224 SER A O 1
ATOM 1763 N N . LEU A 1 225 ? -11.968 8.174 13.871 1.00 88.00 225 LEU A N 1
ATOM 1764 C CA . LEU A 1 225 ? -12.395 7.580 12.606 1.00 88.00 225 LEU A CA 1
ATOM 1765 C C . LEU A 1 225 ? -13.900 7.752 12.397 1.00 88.00 225 LEU A C 1
ATOM 1767 O O . LEU A 1 225 ? -14.322 8.155 11.320 1.00 88.00 225 LEU A O 1
ATOM 1771 N N . ALA A 1 226 ? -14.709 7.457 13.416 1.00 92.12 226 ALA A N 1
ATOM 1772 C CA . ALA A 1 226 ? -16.161 7.566 13.317 1.00 92.12 226 ALA A CA 1
ATOM 1773 C C . ALA A 1 226 ? -16.618 9.005 13.019 1.00 92.12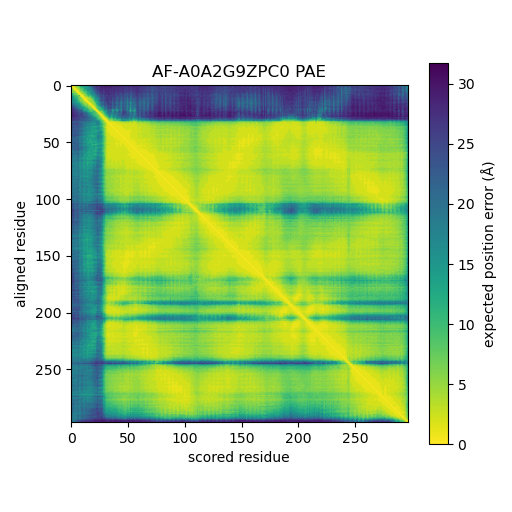 226 ALA A C 1
ATOM 1775 O O . ALA A 1 226 ? -17.459 9.208 12.145 1.00 92.12 226 ALA A O 1
ATOM 1776 N N . ASP A 1 227 ? -16.016 9.992 13.684 1.00 91.94 227 ASP A N 1
ATOM 1777 C CA . ASP A 1 227 ? -16.339 11.412 13.518 1.00 91.94 227 ASP A CA 1
ATOM 1778 C C . ASP A 1 227 ? -15.972 11.932 12.113 1.00 91.94 227 ASP A C 1
ATOM 1780 O O . ASP A 1 227 ? -16.638 12.822 11.585 1.00 91.94 227 ASP A O 1
ATOM 1784 N N . GLN A 1 228 ? -14.926 11.377 11.488 1.00 91.25 228 GLN A N 1
ATOM 1785 C CA . GLN A 1 228 ? -14.427 11.818 10.178 1.00 91.25 228 GLN A CA 1
ATOM 1786 C C . GLN A 1 228 ? -14.929 10.970 9.006 1.00 91.25 228 GLN A C 1
ATOM 1788 O O . GLN A 1 228 ? -14.835 11.413 7.861 1.00 91.25 228 GLN A O 1
ATOM 1793 N N . TRP A 1 229 ? -15.488 9.783 9.271 1.00 93.12 229 TRP A N 1
ATOM 1794 C CA . TRP A 1 229 ? -15.805 8.787 8.246 1.00 93.12 229 TRP A CA 1
ATOM 1795 C C . TRP A 1 229 ? -16.620 9.365 7.094 1.00 93.12 229 TRP A C 1
ATOM 1797 O O . TRP A 1 229 ? -16.210 9.300 5.937 1.00 93.12 229 TRP A O 1
ATOM 1807 N N . LYS A 1 230 ? -17.762 9.981 7.416 1.00 94.94 230 LYS A N 1
ATOM 1808 C CA . LYS A 1 230 ? -18.679 10.521 6.409 1.00 94.94 230 LYS A CA 1
ATOM 1809 C C . LYS A 1 230 ? -17.998 11.574 5.532 1.00 94.94 230 LYS A C 1
ATOM 1811 O O . LYS A 1 230 ? -18.096 11.496 4.311 1.00 94.94 230 LYS A O 1
ATOM 1816 N N . THR A 1 231 ? -17.281 12.512 6.148 1.00 92.31 231 THR A N 1
ATOM 1817 C CA . THR A 1 231 ? -16.575 13.591 5.446 1.00 92.31 231 THR A CA 1
ATOM 1818 C C . THR A 1 231 ? -15.499 13.043 4.511 1.00 92.31 231 THR A C 1
ATOM 1820 O O . THR A 1 231 ? -15.428 13.454 3.353 1.00 92.31 231 THR A O 1
ATOM 1823 N N . GLU A 1 232 ? -14.686 12.089 4.973 1.00 89.25 232 GLU A N 1
ATOM 1824 C CA . GLU A 1 232 ? -13.621 11.504 4.151 1.00 89.25 232 GLU A CA 1
ATOM 1825 C C . GLU A 1 232 ? -14.178 10.619 3.026 1.00 89.25 232 GLU A C 1
ATOM 1827 O O . GLU A 1 232 ? -13.666 10.669 1.909 1.00 89.25 232 GLU A O 1
ATOM 1832 N N . ILE A 1 233 ? -15.275 9.885 3.252 1.00 92.88 233 ILE A N 1
ATOM 1833 C CA . ILE A 1 233 ? -15.960 9.131 2.189 1.00 92.88 233 ILE A CA 1
ATOM 1834 C C . ILE A 1 233 ? -16.569 10.065 1.140 1.00 92.88 233 ILE A C 1
ATOM 1836 O O . ILE A 1 233 ? -16.434 9.811 -0.057 1.00 92.88 233 ILE A O 1
ATOM 1840 N N . GLU A 1 234 ? -17.232 11.148 1.545 1.00 92.25 234 GLU A N 1
ATOM 1841 C CA . GLU A 1 234 ? -17.792 12.133 0.609 1.00 92.25 234 GLU A CA 1
ATOM 1842 C C . GLU A 1 234 ? -16.692 12.807 -0.216 1.00 92.25 234 GLU A C 1
ATOM 1844 O O . GLU A 1 234 ? -16.816 12.944 -1.436 1.00 92.25 234 GLU A O 1
ATOM 1849 N N . LYS A 1 235 ? -15.579 13.161 0.430 1.00 88.38 235 LYS A N 1
ATOM 1850 C CA . LYS A 1 235 ? -14.398 13.703 -0.238 1.00 88.38 235 LYS A CA 1
ATOM 1851 C C . LYS A 1 235 ? -13.794 12.701 -1.221 1.00 88.38 235 LYS A C 1
ATOM 1853 O O . LYS A 1 235 ? -13.569 13.071 -2.370 1.00 88.38 235 LYS A O 1
ATOM 1858 N N . ALA A 1 236 ? -13.610 11.442 -0.825 1.00 87.94 236 ALA A N 1
ATOM 1859 C CA . ALA A 1 236 ? -13.106 10.390 -1.707 1.00 87.94 236 ALA A CA 1
ATOM 1860 C C . ALA A 1 236 ? -14.025 10.177 -2.922 1.00 87.94 236 ALA A C 1
ATOM 1862 O O . ALA A 1 236 ? -13.549 10.105 -4.054 1.00 87.94 236 ALA A O 1
ATOM 1863 N N . LYS A 1 237 ? -15.351 10.158 -2.720 1.00 89.44 237 LYS A N 1
ATOM 1864 C CA . LYS A 1 237 ? -16.338 10.070 -3.813 1.00 89.44 237 LYS A CA 1
ATOM 1865 C C . LYS A 1 237 ? -16.232 11.264 -4.767 1.00 89.44 237 LYS A C 1
ATOM 1867 O O . LYS A 1 237 ? -16.314 11.081 -5.983 1.00 89.44 237 LYS A O 1
ATOM 1872 N N . LYS A 1 238 ? -16.017 12.474 -4.240 1.00 88.81 238 LYS A N 1
ATOM 1873 C CA . LYS A 1 238 ? -15.824 13.688 -5.045 1.00 88.81 238 LYS A CA 1
ATOM 1874 C C . LYS A 1 238 ? -14.525 13.644 -5.850 1.00 88.81 238 LYS A C 1
ATOM 1876 O O . LYS A 1 238 ? -14.566 13.850 -7.059 1.00 88.81 238 LYS A O 1
ATOM 1881 N N . GLU A 1 239 ? -13.402 13.324 -5.213 1.00 85.56 239 GLU A N 1
ATOM 1882 C CA . GLU A 1 239 ? -12.104 13.173 -5.887 1.00 85.56 239 GLU A CA 1
ATOM 1883 C C . GLU A 1 239 ? -12.174 12.103 -6.986 1.00 85.56 239 GLU A C 1
ATOM 1885 O O . GLU A 1 239 ? -11.634 12.281 -8.078 1.00 85.56 239 GLU A O 1
ATOM 1890 N N . LEU A 1 240 ? -12.921 11.024 -6.745 1.00 84.38 240 LEU A N 1
ATOM 1891 C CA . LEU A 1 240 ? -13.147 9.975 -7.729 1.00 84.38 240 LEU A CA 1
ATOM 1892 C C . LEU A 1 240 ? -14.049 10.410 -8.895 1.00 84.38 240 LEU A C 1
ATOM 1894 O O . LEU A 1 240 ? -13.873 9.961 -10.029 1.00 84.38 240 LEU A O 1
ATOM 1898 N N . ALA A 1 241 ? -15.041 11.264 -8.648 1.00 84.12 241 ALA A N 1
ATOM 1899 C CA . ALA A 1 241 ? -15.848 11.861 -9.710 1.00 84.12 241 ALA A CA 1
ATOM 1900 C C . ALA A 1 241 ? -15.004 12.790 -10.598 1.00 84.12 241 ALA A C 1
ATOM 1902 O O . ALA A 1 241 ? -15.103 12.728 -11.824 1.00 84.12 241 ALA A O 1
ATOM 1903 N N . GLU A 1 242 ? -14.114 13.578 -9.995 1.00 80.31 242 GLU A N 1
ATOM 1904 C CA . GLU A 1 242 ? -13.154 14.411 -10.722 1.00 80.31 242 GLU A CA 1
ATOM 1905 C C . GLU A 1 242 ? -12.167 13.538 -11.529 1.00 80.31 242 GLU A C 1
ATOM 1907 O O . GLU A 1 242 ? -11.950 13.800 -12.717 1.00 80.31 242 GLU A O 1
ATOM 1912 N N . PHE A 1 243 ? -11.677 12.425 -10.958 1.00 72.06 243 PHE A N 1
ATOM 1913 C CA . PHE A 1 243 ? -10.835 11.437 -11.657 1.00 72.06 243 PHE A CA 1
ATOM 1914 C C . PHE A 1 243 ? -11.470 10.951 -12.969 1.00 72.06 243 PHE A C 1
ATOM 1916 O O . PHE A 1 243 ? -10.825 11.005 -14.016 1.00 72.06 243 PHE A O 1
ATOM 1923 N N . SER A 1 244 ? -12.751 10.554 -12.954 1.00 61.97 244 SER A N 1
ATOM 1924 C CA . SER A 1 244 ? -13.446 10.062 -14.161 1.00 61.97 244 SER A CA 1
ATOM 1925 C C . SER A 1 244 ? -13.554 11.073 -15.303 1.00 61.97 244 SER A C 1
ATOM 1927 O O . SER A 1 244 ? -13.786 10.683 -16.442 1.00 61.97 244 SER A O 1
ATOM 1929 N N . THR A 1 245 ? -13.385 12.363 -15.019 1.00 59.53 245 THR A N 1
ATOM 1930 C CA . THR A 1 245 ? -13.470 13.439 -16.021 1.00 59.53 245 THR A CA 1
ATOM 1931 C C . THR A 1 245 ? -12.104 13.891 -16.542 1.00 59.53 245 THR A C 1
ATOM 1933 O O . THR A 1 245 ? -12.020 14.837 -17.318 1.00 59.53 245 THR A O 1
ATOM 1936 N N . THR A 1 246 ? -11.017 13.242 -16.107 1.00 62.91 246 THR A N 1
ATOM 1937 C CA . THR A 1 246 ? -9.664 13.818 -16.196 1.00 62.91 246 THR A CA 1
ATOM 1938 C C . THR A 1 246 ? -8.997 13.685 -17.569 1.00 62.91 246 THR A C 1
ATOM 1940 O O . THR A 1 246 ? -8.059 14.430 -17.836 1.00 62.91 246 THR A O 1
ATOM 1943 N N . PHE A 1 247 ? -9.443 12.786 -18.452 1.00 70.69 247 PHE A N 1
ATOM 1944 C CA . PHE A 1 247 ? -8.800 12.610 -19.758 1.00 70.69 247 PHE A CA 1
ATOM 1945 C C . PHE A 1 247 ? -9.739 12.964 -20.905 1.00 70.69 247 PHE A C 1
ATOM 1947 O O . PHE A 1 247 ? -10.661 12.218 -21.230 1.00 70.69 247 PHE A O 1
ATOM 1954 N N . THR A 1 248 ? -9.446 14.072 -21.583 1.00 83.25 248 THR A N 1
ATOM 1955 C CA . THR A 1 248 ? -9.891 14.259 -22.969 1.00 83.25 248 THR A CA 1
ATOM 1956 C C . THR A 1 248 ? -9.263 13.191 -23.874 1.00 83.25 248 THR A C 1
ATOM 1958 O O . THR A 1 248 ? -8.246 12.578 -23.530 1.00 83.25 248 THR A O 1
ATOM 1961 N N . ALA A 1 249 ? -9.832 12.975 -25.065 1.00 86.44 249 ALA A N 1
ATOM 1962 C CA . ALA A 1 249 ? -9.262 12.041 -26.040 1.00 86.44 249 ALA A CA 1
ATOM 1963 C C . ALA A 1 249 ? -7.799 12.388 -26.386 1.00 86.44 249 ALA A C 1
ATOM 1965 O O . ALA A 1 249 ? -6.952 11.499 -26.464 1.00 86.44 249 ALA A O 1
ATOM 1966 N N . GLU A 1 250 ? -7.482 13.679 -26.518 1.00 86.94 250 GLU A N 1
ATOM 1967 C CA . GLU A 1 250 ? -6.123 14.164 -26.780 1.00 86.94 250 GLU A CA 1
ATOM 1968 C C . GLU A 1 250 ? -5.164 13.870 -25.621 1.00 86.94 250 GLU A C 1
ATOM 1970 O O . GLU A 1 250 ? -4.040 13.412 -25.835 1.00 86.94 250 GLU A O 1
ATOM 1975 N N . GLU A 1 251 ? -5.594 14.093 -24.377 1.00 84.69 251 GLU A N 1
ATOM 1976 C CA . GLU A 1 251 ? -4.780 13.783 -23.201 1.00 84.69 251 GLU A CA 1
ATOM 1977 C C . GLU A 1 251 ? -4.552 12.280 -23.053 1.00 84.69 251 GLU A C 1
ATOM 1979 O O . GLU A 1 251 ? -3.428 11.873 -22.749 1.00 84.69 251 GLU A O 1
ATOM 1984 N N . LYS A 1 252 ? -5.571 11.455 -23.329 1.00 87.38 252 LYS A N 1
ATOM 1985 C CA . LYS A 1 252 ? -5.423 9.997 -23.378 1.00 87.38 252 LYS A CA 1
ATOM 1986 C C . LYS A 1 252 ? -4.361 9.595 -24.404 1.00 87.38 252 LYS A C 1
ATOM 1988 O O . LYS A 1 252 ? -3.438 8.863 -24.054 1.00 87.38 252 LYS A O 1
ATOM 1993 N N . GLN A 1 253 ? -4.441 10.102 -25.637 1.00 90.56 253 GLN A N 1
ATOM 1994 C CA . GLN A 1 253 ? -3.460 9.789 -26.685 1.00 90.56 253 GLN A CA 1
ATOM 1995 C C . GLN A 1 253 ? -2.045 10.243 -26.311 1.00 90.56 253 GLN A C 1
ATOM 1997 O O . GLN A 1 253 ? -1.082 9.502 -26.503 1.00 90.56 253 GLN A O 1
ATOM 2002 N N . ARG A 1 254 ? -1.909 11.418 -25.687 1.00 87.31 254 ARG A N 1
ATOM 2003 C CA . ARG A 1 254 ? -0.621 11.901 -25.174 1.00 87.31 254 ARG A CA 1
ATOM 2004 C C . ARG A 1 254 ? -0.030 10.946 -24.132 1.00 87.31 254 ARG A C 1
ATOM 2006 O O . ARG A 1 254 ? 1.149 10.610 -24.219 1.00 87.31 254 ARG A O 1
ATOM 2013 N N . VAL A 1 255 ? -0.831 10.495 -23.163 1.00 87.50 255 VAL A N 1
ATOM 2014 C CA . VAL A 1 255 ? -0.382 9.546 -22.128 1.00 87.50 255 VAL A CA 1
ATOM 2015 C C . VAL A 1 255 ? -0.018 8.194 -22.737 1.00 87.50 255 VAL A C 1
ATOM 2017 O O . VAL A 1 255 ? 1.029 7.642 -22.403 1.00 87.50 255 VAL A O 1
ATOM 2020 N N . LEU A 1 256 ? -0.828 7.676 -23.663 1.00 90.62 256 LEU A N 1
ATOM 2021 C CA . LEU A 1 256 ? -0.525 6.430 -24.368 1.00 90.62 256 LEU A CA 1
ATOM 2022 C C . LEU A 1 256 ? 0.793 6.523 -25.143 1.00 90.62 256 LEU A C 1
ATOM 2024 O O . LEU A 1 256 ? 1.599 5.593 -25.060 1.00 90.62 256 LEU A O 1
ATOM 2028 N N . GLY A 1 257 ? 1.032 7.649 -25.822 1.00 91.69 257 GLY A N 1
ATOM 2029 C CA . GLY A 1 257 ? 2.275 7.937 -26.536 1.00 91.69 257 GLY A CA 1
ATOM 2030 C C . GLY A 1 257 ? 3.492 7.921 -25.612 1.00 91.69 257 GLY A C 1
ATOM 2031 O O . GLY A 1 257 ? 4.449 7.199 -25.875 1.00 91.69 257 GLY A O 1
ATOM 2032 N N . VAL A 1 258 ? 3.423 8.616 -24.472 1.00 88.50 258 VAL A N 1
ATOM 2033 C CA . VAL A 1 258 ? 4.467 8.561 -23.432 1.00 88.50 258 VAL A CA 1
ATOM 2034 C C . VAL A 1 258 ? 4.707 7.129 -22.966 1.00 88.50 258 VAL A C 1
ATOM 2036 O O . VAL A 1 258 ? 5.849 6.680 -22.905 1.00 88.50 258 VAL A O 1
ATOM 2039 N N . MET A 1 259 ? 3.639 6.397 -22.640 1.00 90.12 259 MET A N 1
ATOM 2040 C CA . MET A 1 259 ? 3.750 5.007 -22.205 1.00 90.12 259 MET A CA 1
ATOM 2041 C C . MET A 1 259 ? 4.436 4.143 -23.274 1.00 90.12 259 MET A C 1
ATOM 2043 O O . MET A 1 259 ? 5.083 3.167 -22.928 1.00 90.12 259 MET A O 1
ATOM 2047 N N . THR A 1 260 ? 4.281 4.453 -24.566 1.00 95.12 260 THR A N 1
ATOM 2048 C CA . THR A 1 260 ? 4.933 3.711 -25.662 1.00 95.12 260 THR A CA 1
ATOM 2049 C C . THR A 1 260 ? 6.413 4.053 -25.729 1.00 95.12 260 THR A C 1
ATOM 2051 O O . THR A 1 260 ? 7.241 3.163 -25.882 1.00 95.12 260 THR A O 1
ATOM 2054 N N . SER A 1 261 ? 6.768 5.322 -25.536 1.00 93.12 261 SER A N 1
ATOM 2055 C CA . SER A 1 261 ? 8.169 5.729 -25.445 1.00 93.12 261 SER A CA 1
ATOM 2056 C C . SER A 1 261 ? 8.878 5.061 -24.264 1.00 93.12 261 SER A C 1
ATOM 2058 O O . SER A 1 261 ? 9.980 4.545 -24.430 1.00 93.12 261 SER A O 1
ATOM 2060 N N . ILE A 1 262 ? 8.236 5.004 -23.090 1.00 92.19 262 ILE A N 1
ATOM 2061 C CA . ILE A 1 262 ? 8.765 4.279 -21.922 1.00 92.19 262 ILE A CA 1
ATOM 2062 C C . ILE A 1 262 ? 8.914 2.789 -22.238 1.00 92.19 262 ILE A C 1
ATOM 2064 O O . ILE A 1 262 ? 9.947 2.209 -21.914 1.00 92.19 262 ILE A O 1
ATOM 2068 N N . ASP A 1 263 ? 7.925 2.179 -22.897 1.00 94.94 263 ASP A N 1
ATOM 2069 C CA . ASP A 1 263 ? 7.994 0.774 -23.306 1.00 94.94 263 ASP A CA 1
ATOM 2070 C C . ASP A 1 263 ? 9.237 0.488 -24.167 1.00 94.94 263 ASP A C 1
ATOM 2072 O O . ASP A 1 263 ? 9.979 -0.454 -23.880 1.00 94.94 263 ASP A O 1
ATOM 2076 N N . GLY A 1 264 ? 9.520 1.349 -25.149 1.00 96.56 264 GLY A N 1
ATOM 2077 C CA . GLY A 1 264 ? 10.715 1.243 -25.988 1.00 96.56 264 GLY A CA 1
ATOM 2078 C C . GLY A 1 264 ? 12.024 1.467 -25.222 1.00 96.56 264 GLY A C 1
ATOM 2079 O O . GLY A 1 264 ? 13.016 0.791 -25.488 1.00 96.56 264 GLY A O 1
ATOM 2080 N N . ILE A 1 265 ? 12.046 2.361 -24.227 1.00 94.69 265 ILE A N 1
ATOM 2081 C CA . ILE A 1 265 ? 13.221 2.525 -23.354 1.00 94.69 265 ILE A CA 1
ATOM 2082 C C . ILE A 1 265 ? 13.450 1.255 -22.518 1.00 94.69 265 ILE A C 1
ATOM 2084 O O . ILE A 1 265 ? 14.590 0.817 -22.372 1.00 94.69 265 ILE A O 1
ATOM 2088 N N . LEU A 1 266 ? 12.388 0.621 -22.012 1.00 95.88 266 LEU A N 1
ATOM 2089 C CA . LEU A 1 266 ? 12.501 -0.646 -21.283 1.00 95.88 266 LEU A CA 1
ATOM 2090 C C . LEU A 1 266 ? 13.032 -1.779 -22.177 1.00 95.88 266 LEU A C 1
ATOM 2092 O O . LEU A 1 266 ? 13.809 -2.601 -21.694 1.00 95.88 266 LEU A O 1
ATOM 2096 N N . ASP A 1 267 ? 12.698 -1.806 -23.472 1.00 97.88 267 ASP A N 1
ATOM 2097 C CA . ASP A 1 267 ? 13.325 -2.745 -24.421 1.00 97.88 267 ASP A CA 1
ATOM 2098 C C . ASP A 1 267 ? 14.828 -2.502 -24.559 1.00 97.88 267 ASP A C 1
ATOM 2100 O O . ASP A 1 267 ? 15.615 -3.449 -24.543 1.00 97.88 267 ASP A O 1
ATOM 2104 N N . GLN A 1 268 ? 15.252 -1.239 -24.631 1.00 96.38 268 GLN A N 1
ATOM 2105 C CA . GLN A 1 268 ? 16.676 -0.902 -24.672 1.00 96.38 268 GLN A CA 1
ATOM 2106 C C . GLN A 1 268 ? 17.388 -1.318 -23.379 1.00 96.38 268 GLN A C 1
ATOM 2108 O O . GLN A 1 268 ? 18.484 -1.873 -23.440 1.00 96.38 268 GLN A O 1
ATOM 2113 N N . MET A 1 269 ? 16.753 -1.136 -22.215 1.00 95.44 269 MET A N 1
ATOM 2114 C CA . MET A 1 269 ? 17.286 -1.634 -20.942 1.00 95.44 269 MET A CA 1
ATOM 2115 C C . MET A 1 269 ? 17.432 -3.159 -20.948 1.00 95.44 269 MET A C 1
ATOM 2117 O O . MET A 1 269 ? 18.441 -3.677 -20.473 1.00 95.44 269 MET A O 1
ATOM 2121 N N . LEU A 1 270 ? 16.460 -3.893 -21.503 1.00 96.88 270 LEU A N 1
ATOM 2122 C CA . LEU A 1 270 ? 16.538 -5.350 -21.661 1.00 96.88 270 LEU A CA 1
ATOM 2123 C C . LEU A 1 270 ? 17.623 -5.776 -22.658 1.00 96.88 270 LEU A C 1
ATOM 2125 O O . LEU A 1 270 ? 18.254 -6.817 -22.461 1.00 96.88 270 LEU A O 1
ATOM 2129 N N . ALA A 1 271 ? 17.891 -4.975 -23.685 1.00 97.06 271 ALA A N 1
ATOM 2130 C CA . ALA A 1 271 ? 18.953 -5.227 -24.652 1.00 97.06 271 ALA A CA 1
ATOM 2131 C C . ALA A 1 271 ? 20.354 -4.850 -24.133 1.00 97.06 271 ALA A C 1
ATOM 2133 O O . ALA A 1 271 ? 21.342 -5.401 -24.622 1.00 97.06 271 ALA A O 1
ATOM 2134 N N . AL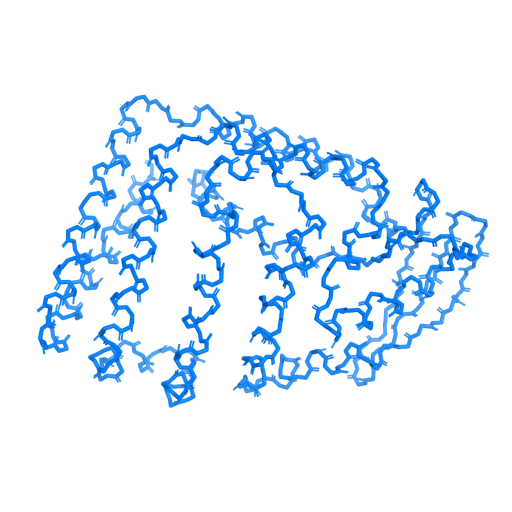A A 1 272 ? 20.448 -3.963 -23.134 1.00 96.88 272 ALA A N 1
ATOM 2135 C CA . ALA A 1 272 ? 21.713 -3.462 -22.601 1.00 96.88 272 ALA A CA 1
ATOM 2136 C C . ALA A 1 272 ? 22.621 -4.601 -22.114 1.00 96.88 272 ALA A C 1
ATOM 2138 O O . ALA A 1 272 ? 22.207 -5.471 -21.335 1.00 96.88 272 ALA A O 1
ATOM 2139 N N . LYS A 1 273 ? 23.874 -4.588 -22.566 1.00 95.44 273 LYS A N 1
ATOM 2140 C CA . LYS A 1 273 ? 24.902 -5.582 -22.224 1.00 95.44 273 LYS A CA 1
ATOM 2141 C C . LYS A 1 273 ? 25.908 -5.046 -21.214 1.00 95.44 273 LYS A C 1
ATOM 2143 O O . LYS A 1 273 ? 26.607 -5.832 -20.582 1.00 95.44 273 LYS A O 1
ATOM 2148 N N . THR A 1 274 ? 25.978 -3.726 -21.053 1.00 95.88 274 THR A N 1
ATOM 2149 C CA . THR A 1 274 ? 26.933 -3.065 -20.160 1.00 95.88 274 THR A CA 1
ATOM 2150 C C . THR A 1 274 ? 26.241 -2.148 -19.155 1.00 95.88 274 THR A C 1
ATOM 2152 O O . THR A 1 274 ? 25.136 -1.660 -19.391 1.00 95.88 274 THR A O 1
ATOM 2155 N N . VAL A 1 275 ? 26.919 -1.877 -18.034 1.00 93.44 275 VAL A N 1
ATOM 2156 C CA . VAL A 1 275 ? 26.452 -0.924 -17.011 1.00 93.44 275 VAL A CA 1
ATOM 2157 C C . VAL A 1 275 ? 26.220 0.460 -17.624 1.00 93.44 275 VAL A C 1
ATOM 2159 O O . VAL A 1 275 ? 25.184 1.066 -17.387 1.00 93.44 275 VAL A O 1
ATOM 2162 N N . LYS A 1 276 ? 27.130 0.926 -18.491 1.00 93.12 276 LYS A N 1
ATOM 2163 C CA . LYS A 1 276 ? 27.037 2.242 -19.142 1.00 93.12 276 LYS A CA 1
ATOM 2164 C C . LYS A 1 276 ? 25.802 2.372 -20.043 1.00 93.12 276 LYS A C 1
ATOM 2166 O O . LYS A 1 276 ? 25.150 3.413 -20.035 1.00 93.12 276 LYS A O 1
ATOM 2171 N N . GLU A 1 277 ? 25.482 1.337 -20.819 1.00 94.19 277 GLU A N 1
ATOM 2172 C CA . GLU A 1 277 ? 24.268 1.307 -21.652 1.00 94.19 277 GLU A CA 1
ATOM 2173 C C . GLU A 1 277 ? 23.000 1.350 -20.790 1.00 94.19 277 GLU A C 1
ATOM 2175 O O . GLU A 1 277 ? 22.065 2.102 -21.079 1.00 94.19 277 GLU A O 1
ATOM 2180 N N . LEU A 1 278 ? 22.982 0.579 -19.699 1.00 93.31 278 LEU A N 1
ATOM 2181 C CA . LEU A 1 278 ? 21.850 0.535 -18.779 1.00 93.31 278 LEU A CA 1
ATOM 2182 C C . LEU A 1 278 ? 21.655 1.867 -18.038 1.00 93.31 278 LEU A C 1
ATOM 2184 O O . LEU A 1 278 ? 20.543 2.378 -17.970 1.00 93.31 278 LEU A O 1
ATOM 2188 N N . GLU A 1 279 ? 22.726 2.472 -17.524 1.00 90.69 279 GLU A N 1
ATOM 2189 C CA . GLU A 1 279 ? 22.664 3.772 -16.844 1.00 90.69 279 GLU A CA 1
ATOM 2190 C C . GLU A 1 279 ? 22.246 4.895 -17.803 1.00 90.69 279 GLU A C 1
ATOM 2192 O O . GLU A 1 279 ? 21.468 5.771 -17.426 1.00 90.69 279 GLU A O 1
ATOM 2197 N N . SER A 1 280 ? 22.694 4.855 -19.064 1.00 91.31 280 SER A N 1
ATOM 2198 C CA . SER A 1 280 ? 22.276 5.826 -20.081 1.00 91.31 280 SER A CA 1
ATOM 2199 C C . SER A 1 280 ? 20.777 5.736 -20.376 1.00 91.31 280 SER A C 1
ATOM 2201 O O . SER A 1 280 ? 20.086 6.756 -20.376 1.00 91.31 280 SER A O 1
ATOM 2203 N N . THR A 1 281 ? 20.258 4.525 -20.592 1.00 92.06 281 THR A N 1
ATOM 2204 C CA . THR A 1 281 ? 18.825 4.300 -20.852 1.00 92.06 281 THR A CA 1
ATOM 2205 C C . THR A 1 281 ? 17.968 4.642 -19.631 1.00 92.06 281 THR A C 1
ATOM 2207 O O . THR A 1 281 ? 16.904 5.248 -19.768 1.00 92.06 281 THR A O 1
ATOM 2210 N N . LEU A 1 282 ? 18.452 4.355 -18.420 1.00 87.56 282 LEU A N 1
ATOM 2211 C CA . LEU A 1 282 ? 17.797 4.750 -17.172 1.00 87.56 282 LEU A CA 1
ATOM 2212 C C . LEU A 1 282 ? 17.762 6.267 -16.981 1.00 87.56 282 LEU A C 1
ATOM 2214 O O . LEU A 1 282 ? 16.715 6.812 -16.631 1.00 87.56 282 LEU A O 1
ATOM 2218 N N . GLY A 1 283 ? 18.860 6.962 -17.280 1.00 87.19 283 GLY A N 1
ATOM 2219 C CA . GLY A 1 283 ? 18.909 8.422 -17.269 1.00 87.19 283 GLY A CA 1
ATOM 2220 C C . GLY A 1 283 ? 17.903 9.050 -18.238 1.00 87.19 283 GLY A C 1
ATOM 2221 O O . GLY A 1 283 ? 17.226 10.011 -17.878 1.00 87.19 283 GLY A O 1
ATOM 2222 N N . GLN A 1 284 ? 17.732 8.472 -19.432 1.00 87.81 284 GLN A N 1
ATOM 2223 C CA . GLN A 1 284 ? 16.713 8.911 -20.395 1.00 87.81 284 GLN A CA 1
ATOM 2224 C C . GLN A 1 284 ? 15.289 8.716 -19.856 1.00 87.81 284 GLN A C 1
ATOM 2226 O O . GLN A 1 284 ? 14.475 9.639 -19.933 1.00 87.81 284 GLN A O 1
ATOM 2231 N N . ALA A 1 285 ? 14.994 7.550 -19.267 1.00 85.88 285 ALA A N 1
ATOM 2232 C CA . ALA A 1 285 ? 13.696 7.283 -18.647 1.00 85.88 285 ALA A CA 1
ATOM 2233 C C . ALA A 1 285 ? 13.386 8.285 -17.524 1.00 85.88 285 ALA A C 1
ATOM 2235 O O . ALA A 1 285 ? 12.314 8.892 -17.509 1.00 85.88 285 ALA A O 1
ATOM 2236 N N . LEU A 1 286 ? 14.340 8.503 -16.612 1.00 84.56 286 LEU A N 1
ATOM 2237 C CA . LEU A 1 286 ? 14.198 9.456 -15.511 1.00 84.56 286 LEU A CA 1
ATOM 2238 C C . LEU A 1 286 ? 14.034 10.890 -16.021 1.00 84.56 286 LEU A C 1
ATOM 2240 O O . LEU A 1 286 ? 13.158 11.603 -15.541 1.00 84.56 286 LEU A O 1
ATOM 2244 N N . GLY A 1 287 ? 14.812 11.297 -17.026 1.00 84.38 287 GLY A N 1
ATOM 2245 C CA . GLY A 1 287 ? 14.687 12.609 -17.661 1.00 84.38 287 GLY A CA 1
ATOM 2246 C C . GLY A 1 287 ? 13.307 12.833 -18.281 1.00 84.38 287 GLY A C 1
ATOM 2247 O O . GLY A 1 287 ? 12.720 13.896 -18.098 1.00 84.38 287 GLY A O 1
ATOM 2248 N N . MET A 1 288 ? 12.741 11.819 -18.943 1.00 82.06 288 MET A N 1
ATOM 2249 C CA . MET A 1 288 ? 11.384 11.883 -19.495 1.00 82.06 288 MET A CA 1
ATOM 2250 C C . MET A 1 288 ? 10.323 12.001 -18.392 1.00 82.06 288 MET A C 1
ATOM 2252 O O . MET A 1 288 ? 9.434 12.848 -18.481 1.00 82.06 288 MET A O 1
ATOM 2256 N N . VAL A 1 289 ? 10.423 11.191 -17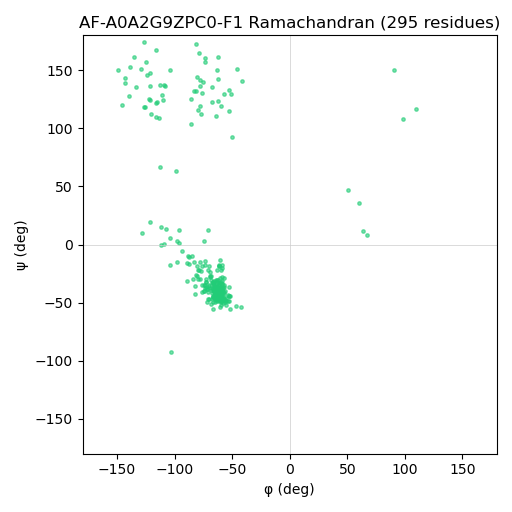.333 1.00 78.94 289 VAL A N 1
ATOM 2257 C CA . VAL A 1 289 ? 9.489 11.235 -16.194 1.00 78.94 289 VAL A CA 1
ATOM 2258 C C . VAL A 1 289 ? 9.560 12.578 -15.464 1.00 78.94 289 VAL A C 1
ATOM 2260 O O . VAL A 1 289 ? 8.522 13.189 -15.204 1.00 78.94 289 VAL A O 1
ATOM 2263 N N . LEU A 1 290 ? 10.765 13.081 -15.190 1.00 80.50 290 LEU A N 1
ATOM 2264 C CA . LEU A 1 290 ? 10.972 14.393 -14.572 1.00 80.50 290 LEU A CA 1
ATOM 2265 C C . LEU A 1 290 ? 10.488 15.525 -15.481 1.00 80.50 290 LEU A C 1
ATOM 2267 O O . LEU A 1 290 ? 9.815 16.438 -15.009 1.00 80.50 290 LEU A O 1
ATOM 2271 N N . GLY A 1 291 ? 10.746 15.440 -16.787 1.00 78.56 291 GLY A N 1
ATOM 2272 C CA . GLY A 1 291 ? 10.246 16.392 -17.776 1.00 78.56 291 GLY A CA 1
ATOM 2273 C C . GLY A 1 291 ? 8.720 16.474 -17.792 1.00 78.56 291 GLY A C 1
ATOM 2274 O O . GLY A 1 291 ? 8.166 17.563 -17.883 1.00 78.56 291 GLY A O 1
ATOM 2275 N N . MET A 1 292 ? 8.016 15.355 -17.608 1.00 71.56 292 MET A N 1
ATOM 2276 C CA . MET A 1 292 ? 6.556 15.357 -17.460 1.00 71.56 292 MET A CA 1
ATOM 2277 C C . MET A 1 292 ? 6.076 15.912 -16.119 1.00 71.56 292 MET A C 1
ATOM 2279 O O . MET A 1 292 ? 5.030 16.563 -16.066 1.00 71.56 292 MET A O 1
ATOM 2283 N N . ALA A 1 293 ? 6.809 15.642 -15.037 1.00 68.19 293 ALA A N 1
ATOM 2284 C CA . ALA A 1 293 ? 6.486 16.158 -13.711 1.00 68.19 293 ALA A CA 1
ATOM 2285 C C . ALA A 1 293 ? 6.657 17.687 -13.641 1.00 68.19 293 ALA A C 1
ATOM 2287 O O . ALA A 1 293 ? 5.844 18.365 -13.012 1.00 68.19 293 ALA A O 1
ATOM 2288 N N . LEU A 1 294 ? 7.676 18.222 -14.322 1.00 71.69 294 LEU A N 1
ATOM 2289 C CA . LEU A 1 294 ? 8.012 19.648 -14.364 1.00 71.69 294 LEU A CA 1
ATOM 2290 C C . LEU A 1 294 ? 7.297 20.407 -15.494 1.00 71.69 294 LEU A C 1
ATOM 2292 O O . LEU A 1 294 ? 6.951 21.570 -15.322 1.00 71.69 294 LEU A O 1
ATOM 2296 N N . GLY A 1 295 ? 7.013 19.750 -16.621 1.00 55.44 295 GLY A N 1
ATOM 2297 C CA . GLY A 1 295 ? 6.316 20.315 -17.784 1.00 55.44 295 GLY A CA 1
ATOM 2298 C C . GLY A 1 295 ? 4.808 20.515 -17.597 1.00 55.44 295 GLY A C 1
ATOM 2299 O O . GLY A 1 295 ? 4.125 20.932 -18.527 1.00 55.44 295 GLY A O 1
ATOM 2300 N N . LYS A 1 296 ? 4.275 20.234 -16.401 1.00 47.00 296 LYS A N 1
ATOM 2301 C CA . LYS A 1 296 ? 2.941 20.669 -15.962 1.00 47.00 296 LYS A CA 1
ATOM 2302 C C . LYS A 1 296 ? 3.058 21.917 -15.074 1.00 47.00 296 LYS A C 1
ATOM 2304 O O . LYS A 1 296 ? 2.710 21.883 -13.887 1.00 47.00 296 LYS A O 1
ATOM 2309 N N . GLY A 1 297 ? 3.562 22.993 -15.682 1.00 40.00 297 GLY A N 1
ATOM 2310 C CA . GLY A 1 297 ? 3.286 24.382 -15.306 1.00 40.00 297 GLY A CA 1
ATOM 2311 C C . GLY A 1 297 ? 2.029 24.848 -16.015 1.00 40.00 297 GLY A C 1
ATOM 2312 O O . GLY A 1 297 ? 2.012 24.725 -17.256 1.00 40.00 297 GLY A O 1
#

Nearest PDB structures (foldseek):
  5xnw-assembly1_A  TM=3.500E-01  e=4.678E+00  Pseudomonas aeruginosa
  6jp2-assembly2_D  TM=3.683E-01  e=9.594E+00  Methanomethylophilus alvi

Foldseek 3Di:
DVPLVLVVVVVVVVVVVVPDWWFAADDPDPLDDLQSGLLQRLVCLLVLQNLRGLRQDAPVLNVLVLCLQLLLLVLDDPVLLLLVLVLLVLVLVLCVLCVVLVLVAPVCVPDPDDSVLCSVCVVLVSVLSVLCSVDLNSPSVSSNVDDVSVCCRPSVSVNSVSLLVVLCSDPDVCSNCVSVQSNQWDWDWPDDDPFKTKIWIDGPPDDIDIFIWGADNSHTTGPVCVVCVVVVSVVSVVSSVVVSVPDDPVNVVVVVVLSVVSVVLSVQSSVDPHSVSNVVSVVVNVCSVVCVSVVPD

pLDDT: mean 82.16, std 18.56, range [24.25, 97.88]